Protein AF-A0A2A2FK41-F1 (afdb_monomer_lite)

InterPro domains:
  IPR014509 Inner membrane protein YjdF-like [PF09997] (70-176)

Radius of gyration: 19.97 Å; chains: 1; bounding box: 41×32×83 Å

Organism: NCBI:txid2032630

Structure (mmCIF, N/CA/C/O backbone):
data_AF-A0A2A2FK41-F1
#
_entry.id   AF-A0A2A2FK41-F1
#
loop_
_atom_site.group_PDB
_atom_site.id
_atom_site.type_symbol
_atom_site.label_atom_id
_atom_site.label_alt_id
_atom_site.label_comp_id
_atom_site.label_asym_id
_atom_site.label_entity_id
_atom_site.label_seq_id
_atom_site.pdbx_PDB_ins_code
_atom_site.Cartn_x
_atom_site.Cartn_y
_atom_site.Cartn_z
_atom_site.occupancy
_atom_site.B_iso_or_equiv
_atom_site.auth_seq_id
_atom_site.auth_comp_id
_atom_site.auth_asym_id
_atom_site.auth_atom_id
_atom_site.pdbx_PDB_model_num
ATOM 1 N N . MET A 1 1 ? 12.821 0.228 -38.308 1.00 37.94 1 MET A N 1
ATOM 2 C CA . MET A 1 1 ? 11.652 -0.396 -37.646 1.00 37.94 1 MET A CA 1
ATOM 3 C C . MET A 1 1 ? 11.905 -0.367 -36.155 1.00 37.94 1 MET A C 1
ATOM 5 O O . MET A 1 1 ? 12.898 -0.935 -35.725 1.00 37.94 1 MET A O 1
ATOM 9 N N . VAL A 1 2 ? 11.073 0.346 -35.396 1.00 42.69 2 VAL A N 1
ATOM 10 C CA . VAL A 1 2 ? 11.044 0.223 -33.931 1.00 42.69 2 VAL A CA 1
ATOM 11 C C . VAL A 1 2 ? 10.417 -1.147 -33.642 1.00 42.69 2 VAL A C 1
ATOM 13 O O . VAL A 1 2 ? 9.343 -1.406 -34.191 1.00 42.69 2 VAL A O 1
ATOM 16 N N . PRO A 1 3 ? 11.081 -2.056 -32.909 1.00 43.94 3 PRO A N 1
ATOM 17 C CA . PRO A 1 3 ? 10.483 -3.343 -32.569 1.00 43.94 3 PRO A CA 1
ATOM 18 C C . PRO A 1 3 ? 9.161 -3.111 -31.818 1.00 43.94 3 PRO A C 1
ATOM 20 O O . PRO A 1 3 ? 9.053 -2.124 -31.084 1.00 43.94 3 PRO A O 1
ATOM 23 N N . PRO A 1 4 ? 8.135 -3.958 -32.022 1.00 49.28 4 PRO A N 1
ATOM 24 C CA . PRO A 1 4 ? 6.874 -3.817 -31.303 1.00 49.28 4 PRO A CA 1
ATOM 25 C C . PRO A 1 4 ? 7.156 -3.814 -29.789 1.00 49.28 4 PRO A C 1
ATOM 27 O O . PRO A 1 4 ? 7.972 -4.615 -29.335 1.00 49.28 4 PRO A O 1
ATOM 30 N N . PRO A 1 5 ? 6.523 -2.931 -28.999 1.00 54.22 5 PRO A N 1
ATOM 31 C CA . PRO A 1 5 ? 6.933 -2.648 -27.619 1.00 54.22 5 PRO A CA 1
ATOM 32 C C . PRO A 1 5 ? 6.565 -3.750 -26.608 1.00 54.22 5 PRO A C 1
ATOM 34 O O . PRO A 1 5 ? 6.595 -3.519 -25.406 1.00 54.22 5 PRO A O 1
ATOM 37 N N . TYR A 1 6 ? 6.220 -4.948 -27.076 1.00 55.41 6 TYR A N 1
ATOM 38 C CA . TYR A 1 6 ? 5.747 -6.052 -26.251 1.00 55.41 6 TYR A CA 1
ATOM 39 C C . TYR A 1 6 ? 6.596 -7.275 -26.573 1.00 55.41 6 TYR A C 1
ATOM 41 O O . TYR A 1 6 ? 6.249 -8.089 -27.430 1.00 55.41 6 TYR A O 1
ATOM 49 N N . ASP A 1 7 ? 7.732 -7.406 -25.895 1.00 61.09 7 ASP A N 1
ATOM 50 C CA . ASP A 1 7 ? 8.291 -8.738 -25.739 1.00 61.09 7 ASP A CA 1
ATOM 51 C C . ASP A 1 7 ? 7.280 -9.542 -24.905 1.00 61.09 7 ASP A C 1
ATOM 53 O O . ASP A 1 7 ? 6.972 -9.211 -23.757 1.00 61.09 7 ASP A O 1
ATOM 57 N N . THR A 1 8 ? 6.702 -10.578 -25.512 1.00 63.91 8 THR A N 1
ATOM 58 C CA . THR A 1 8 ? 5.748 -11.495 -24.868 1.00 63.91 8 THR A CA 1
ATOM 59 C C . THR A 1 8 ? 6.296 -12.103 -23.577 1.00 63.91 8 THR A C 1
ATOM 61 O O . THR A 1 8 ? 5.523 -12.573 -22.746 1.00 63.91 8 THR A O 1
ATOM 64 N N . SER A 1 9 ? 7.616 -12.079 -23.383 1.00 71.00 9 SER A N 1
ATOM 65 C CA . SER A 1 9 ? 8.273 -12.622 -22.203 1.00 71.00 9 SER A CA 1
ATOM 66 C C . SER A 1 9 ? 7.903 -11.874 -20.904 1.00 71.00 9 SER A C 1
ATOM 68 O O . SER A 1 9 ? 7.692 -12.518 -19.873 1.00 71.00 9 SER A O 1
ATOM 70 N N . HIS A 1 10 ? 7.699 -10.550 -20.936 1.00 78.81 10 HIS A N 1
ATOM 71 C CA . HIS A 1 10 ? 7.295 -9.760 -19.755 1.00 78.81 10 HIS A CA 1
ATOM 72 C C . HIS A 1 10 ? 5.811 -9.886 -19.412 1.00 78.81 10 HIS A C 1
ATOM 74 O O . HIS A 1 10 ? 5.433 -9.675 -18.258 1.00 78.81 10 HIS A O 1
ATOM 80 N N . LEU A 1 11 ? 4.976 -10.299 -20.374 1.00 84.62 11 LEU A N 1
ATOM 81 C CA . LEU A 1 11 ? 3.547 -10.556 -20.151 1.00 84.62 11 LEU A CA 1
ATOM 82 C C . LEU A 1 11 ? 3.327 -11.565 -19.023 1.00 84.62 11 LEU A C 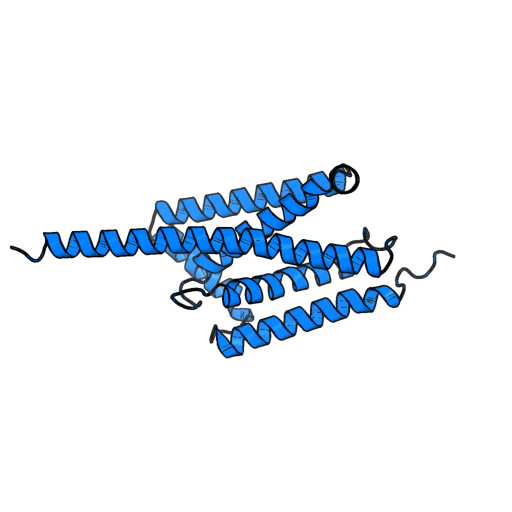1
ATOM 84 O O . LEU A 1 11 ? 2.355 -11.459 -18.280 1.00 84.62 11 LEU A O 1
ATOM 88 N N . HIS A 1 12 ? 4.243 -12.523 -18.864 1.00 86.00 12 HIS A N 1
ATOM 89 C CA . HIS A 1 12 ? 4.165 -13.508 -17.795 1.00 86.00 12 HIS A CA 1
ATOM 90 C C . HIS A 1 12 ? 4.188 -12.857 -16.408 1.00 86.00 12 HIS A C 1
ATOM 92 O O . HIS A 1 12 ? 3.390 -13.250 -15.564 1.00 86.00 12 HIS A O 1
ATOM 98 N N . VAL A 1 13 ? 5.035 -11.849 -16.172 1.00 87.12 13 VAL A N 1
ATOM 99 C CA . VAL A 1 13 ? 5.123 -11.174 -14.863 1.00 87.12 13 VAL A CA 1
ATOM 100 C C . VAL A 1 13 ? 3.826 -10.422 -14.564 1.00 87.12 13 VAL A C 1
ATOM 102 O O . VAL A 1 13 ? 3.226 -10.637 -13.509 1.00 87.12 13 VAL A O 1
ATOM 105 N N . GLY A 1 14 ? 3.332 -9.632 -15.523 1.00 88.44 14 GLY A N 1
ATOM 106 C CA . GLY A 1 14 ? 2.060 -8.916 -15.384 1.00 88.44 14 GLY A CA 1
ATOM 107 C C . GLY A 1 14 ? 0.867 -9.859 -15.177 1.00 88.44 14 GLY A C 1
ATOM 108 O O . GLY A 1 14 ? 0.035 -9.630 -14.297 1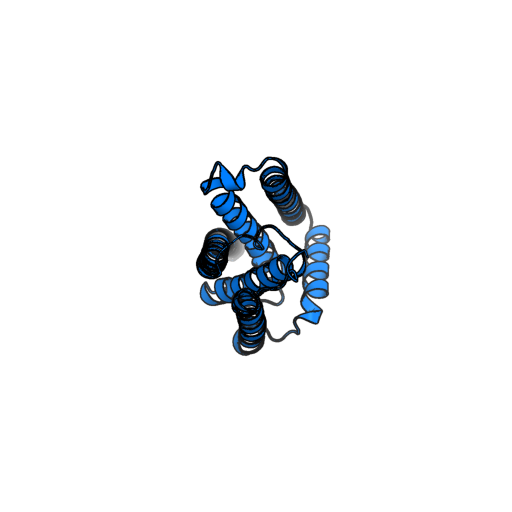.00 88.44 14 GLY A O 1
ATOM 109 N N . LEU A 1 15 ? 0.805 -10.968 -15.924 1.00 92.25 15 LEU A N 1
ATOM 110 C CA . LEU A 1 15 ? -0.245 -11.981 -15.781 1.00 92.25 15 LEU A CA 1
ATOM 111 C C . LEU A 1 15 ? -0.191 -12.671 -14.413 1.00 92.25 15 LEU A C 1
ATOM 113 O O . LEU A 1 15 ? -1.231 -12.845 -13.779 1.00 92.25 15 LEU A O 1
ATOM 117 N N . TRP A 1 16 ? 0.998 -13.041 -13.931 1.00 93.69 16 TRP A N 1
ATOM 118 C CA . TRP A 1 16 ? 1.154 -13.624 -12.597 1.00 93.69 16 TRP A CA 1
ATOM 119 C C . TRP A 1 16 ? 0.716 -12.652 -11.505 1.00 93.69 16 TRP A C 1
ATOM 121 O O . TRP A 1 16 ? -0.030 -13.055 -10.614 1.00 93.69 16 TRP A O 1
ATOM 131 N N . CYS A 1 17 ? 1.090 -11.374 -11.602 1.00 94.31 17 CYS A N 1
ATOM 132 C CA . CYS A 1 17 ? 0.639 -10.348 -10.662 1.00 94.31 17 CYS A CA 1
ATOM 133 C C . CYS A 1 17 ? -0.887 -10.218 -10.663 1.00 94.31 17 CYS A C 1
ATOM 135 O O . CYS A 1 17 ? -1.506 -10.228 -9.600 1.00 94.31 17 CYS A O 1
ATOM 137 N N . PHE A 1 18 ? -1.516 -10.206 -11.840 1.00 95.31 18 PHE A N 1
ATOM 138 C CA . PHE A 1 18 ? -2.974 -10.184 -11.951 1.00 95.31 18 PHE A CA 1
ATOM 139 C C . PHE A 1 18 ? -3.631 -11.403 -11.285 1.00 95.31 18 PHE A C 1
ATOM 141 O O . PHE A 1 18 ? -4.572 -11.258 -10.500 1.00 95.31 18 PHE A O 1
ATOM 148 N N . LEU A 1 19 ? -3.124 -12.611 -11.549 1.00 96.88 19 LEU A N 1
ATOM 149 C CA . LEU A 1 19 ? -3.644 -13.841 -10.945 1.00 96.88 19 LEU A CA 1
ATOM 150 C C . LEU A 1 19 ? -3.470 -13.847 -9.420 1.00 96.88 19 LEU A C 1
ATOM 152 O O . LEU A 1 19 ? -4.390 -14.247 -8.702 1.00 96.88 19 LEU A O 1
ATOM 156 N N . ILE A 1 20 ? -2.332 -13.362 -8.916 1.00 96.94 20 ILE A N 1
ATOM 157 C CA . ILE A 1 20 ? -2.075 -13.227 -7.477 1.00 96.94 20 ILE A CA 1
ATOM 158 C C . ILE A 1 20 ? -3.021 -12.199 -6.853 1.00 96.94 20 ILE A C 1
ATOM 160 O O . ILE A 1 20 ? -3.573 -12.468 -5.784 1.00 96.94 20 ILE A O 1
ATOM 164 N N . ALA A 1 21 ? -3.273 -11.065 -7.511 1.00 95.44 21 ALA A N 1
ATOM 165 C CA . ALA A 1 21 ? -4.213 -10.055 -7.033 1.00 95.44 21 ALA A CA 1
ATOM 166 C C . ALA A 1 21 ? -5.630 -10.638 -6.899 1.00 95.44 21 ALA A C 1
ATOM 168 O O . ALA A 1 21 ? -6.248 -10.553 -5.833 1.00 95.44 21 ALA A O 1
ATOM 169 N N . VAL A 1 22 ? -6.122 -11.313 -7.945 1.00 95.62 22 VAL A N 1
ATOM 170 C CA . VAL A 1 22 ? -7.443 -11.965 -7.952 1.00 95.62 22 VAL A CA 1
ATOM 171 C C . VAL A 1 22 ? -7.527 -13.067 -6.893 1.00 95.62 22 VAL A C 1
ATOM 173 O O . VAL A 1 22 ? -8.496 -13.117 -6.129 1.00 95.62 22 VAL A O 1
ATOM 176 N N . GLY A 1 23 ? -6.508 -13.924 -6.799 1.00 96.56 23 GLY A N 1
ATOM 177 C CA . GLY A 1 23 ? -6.432 -14.986 -5.795 1.00 96.56 23 GLY A CA 1
ATOM 178 C C . GLY A 1 23 ? -6.413 -14.440 -4.365 1.00 96.56 23 GLY A C 1
ATOM 179 O O . GLY A 1 23 ? -7.135 -14.933 -3.498 1.00 96.56 23 GLY A O 1
ATOM 180 N N . SER A 1 24 ? -5.665 -13.364 -4.125 1.00 95.50 24 SER A N 1
ATOM 181 C CA . SER A 1 24 ? -5.596 -12.697 -2.820 1.00 95.50 24 SER A CA 1
ATOM 182 C C . SER A 1 24 ? -6.941 -12.081 -2.439 1.00 95.50 24 SER A C 1
ATOM 184 O O . SER A 1 24 ? -7.410 -12.276 -1.318 1.00 95.50 24 SER A O 1
ATOM 186 N N . ILE A 1 25 ? -7.627 -11.419 -3.379 1.00 93.56 25 ILE A N 1
ATOM 187 C CA . ILE A 1 25 ? -8.993 -10.907 -3.178 1.00 93.56 25 ILE A CA 1
ATOM 188 C C . ILE A 1 25 ? -9.961 -12.044 -2.833 1.00 93.56 25 ILE A C 1
ATOM 190 O O . ILE A 1 25 ? -10.778 -11.906 -1.917 1.00 93.56 25 ILE A O 1
ATOM 194 N N . PHE A 1 26 ? -9.869 -13.177 -3.532 1.00 94.00 26 PHE A N 1
ATOM 195 C CA . PHE A 1 26 ? -10.683 -14.353 -3.237 1.00 94.00 26 PHE A CA 1
ATOM 196 C C . PHE A 1 26 ? -10.437 -14.868 -1.811 1.00 94.00 26 PHE A C 1
ATOM 198 O O . PHE A 1 26 ? -11.396 -15.072 -1.065 1.00 94.00 26 PHE A O 1
ATOM 205 N N . ILE A 1 27 ? -9.174 -15.000 -1.393 1.00 93.88 27 ILE A N 1
ATOM 206 C CA . ILE A 1 27 ? -8.795 -15.412 -0.031 1.00 93.88 27 ILE A CA 1
ATOM 207 C C . ILE A 1 27 ? -9.336 -14.421 1.010 1.00 93.88 27 ILE A C 1
ATOM 209 O O . ILE A 1 27 ? -9.953 -14.836 1.994 1.00 93.88 27 ILE A O 1
ATOM 213 N N . ILE A 1 28 ? -9.176 -13.113 0.782 1.00 91.88 28 ILE A N 1
ATOM 214 C CA . ILE A 1 28 ? -9.690 -12.052 1.664 1.00 91.88 28 ILE A CA 1
ATOM 215 C C . ILE A 1 28 ? -11.195 -12.218 1.885 1.00 91.88 28 ILE A C 1
ATOM 217 O O . ILE A 1 28 ? -11.652 -12.277 3.029 1.00 91.88 28 ILE A O 1
ATOM 221 N N . ARG A 1 29 ? -11.962 -12.373 0.802 1.00 90.94 29 ARG A N 1
ATOM 222 C CA . ARG A 1 29 ? -13.421 -12.556 0.864 1.00 90.94 29 ARG A CA 1
ATOM 223 C C . ARG A 1 29 ? -13.838 -13.890 1.479 1.00 90.94 29 ARG A C 1
ATOM 225 O O . ARG A 1 29 ? -14.885 -13.978 2.111 1.00 90.94 29 ARG A O 1
ATOM 232 N N . ARG A 1 30 ? -13.060 -14.952 1.272 1.00 90.56 30 ARG A N 1
ATOM 233 C CA . ARG A 1 30 ? -13.414 -16.293 1.751 1.00 90.56 30 ARG A CA 1
ATOM 234 C C . ARG A 1 30 ? -13.185 -16.462 3.250 1.00 90.56 30 ARG A C 1
ATOM 236 O O . ARG A 1 30 ? -13.952 -17.193 3.885 1.00 90.56 30 ARG A O 1
ATOM 243 N N . TYR A 1 31 ? -12.136 -15.835 3.781 1.00 88.31 31 TYR A N 1
ATOM 244 C CA . TYR A 1 31 ? -11.625 -16.124 5.123 1.00 88.31 31 TYR A CA 1
ATOM 245 C C . TYR A 1 31 ? -11.660 -14.942 6.090 1.00 88.31 31 TYR A C 1
ATOM 247 O O . TYR A 1 31 ? -11.685 -15.173 7.296 1.00 88.31 31 TYR A O 1
ATOM 255 N N . PHE A 1 32 ? -11.671 -13.697 5.607 1.00 85.31 32 PHE A N 1
ATOM 256 C CA . PHE A 1 32 ? -11.432 -12.541 6.476 1.00 85.31 32 PHE A CA 1
ATOM 257 C C . PHE A 1 32 ? -12.560 -11.518 6.499 1.00 85.31 32 PHE A C 1
ATOM 259 O O . PHE A 1 32 ? -12.856 -10.977 7.562 1.00 85.31 32 PHE A O 1
ATOM 266 N N . VAL A 1 33 ? -13.195 -11.244 5.360 1.00 84.25 33 VAL A N 1
ATOM 267 C CA . VAL A 1 33 ? -14.241 -10.218 5.263 1.00 84.25 33 VAL A CA 1
ATOM 268 C C . VAL A 1 33 ? -15.454 -10.733 4.505 1.00 84.25 33 VAL A C 1
ATOM 270 O O . VAL A 1 33 ? -15.327 -11.497 3.557 1.00 84.25 33 VAL A O 1
ATOM 273 N N . ARG A 1 34 ? -16.649 -10.289 4.906 1.00 81.38 34 ARG A N 1
ATOM 274 C CA . ARG A 1 34 ? -17.917 -10.688 4.264 1.00 81.38 34 ARG A CA 1
ATOM 275 C C . ARG A 1 34 ? -18.443 -9.678 3.245 1.00 81.38 34 ARG A C 1
ATOM 277 O O . ARG A 1 34 ? -19.446 -9.943 2.591 1.00 81.38 34 ARG A O 1
ATOM 284 N N . PHE A 1 35 ? -17.791 -8.526 3.113 1.00 81.00 35 PHE A N 1
ATOM 285 C CA . PHE A 1 35 ? -18.218 -7.464 2.209 1.00 81.00 35 PHE A CA 1
ATOM 286 C C . PHE A 1 35 ? -17.524 -7.572 0.841 1.00 81.00 35 PHE A C 1
ATOM 288 O O . PHE A 1 35 ? -16.489 -8.225 0.685 1.00 81.00 35 PHE A O 1
ATOM 295 N N . SER A 1 36 ? -18.133 -6.974 -0.182 1.00 86.19 36 SER A N 1
ATOM 296 C CA . SER A 1 36 ? -17.578 -6.952 -1.540 1.00 86.19 36 SER A CA 1
ATOM 297 C C . SER A 1 36 ? -16.436 -5.943 -1.645 1.00 86.19 36 SER A C 1
ATOM 299 O O . SER A 1 36 ? -16.519 -4.862 -1.069 1.00 86.19 36 SER A O 1
ATOM 301 N N . VAL A 1 37 ? -15.414 -6.226 -2.457 1.00 84.75 37 VAL A N 1
ATOM 302 C CA . VAL A 1 37 ? -14.335 -5.258 -2.744 1.00 84.75 37 VAL A CA 1
ATOM 303 C C . VAL A 1 37 ? -14.864 -3.937 -3.311 1.00 84.75 37 VAL A C 1
ATOM 305 O O . VAL A 1 37 ? -14.325 -2.879 -3.012 1.00 84.75 37 VAL A O 1
ATOM 308 N N . LEU A 1 38 ? -15.991 -3.971 -4.029 1.00 88.62 38 LEU A N 1
ATOM 309 C CA . LEU A 1 38 ? -16.662 -2.771 -4.545 1.00 88.62 38 LEU A CA 1
ATOM 310 C C . LEU A 1 38 ? -17.212 -1.865 -3.434 1.00 88.62 38 LEU A C 1
ATOM 312 O O . LEU A 1 38 ? -17.495 -0.694 -3.665 1.00 88.62 38 LEU A O 1
ATOM 316 N N . GLN A 1 39 ? -17.374 -2.396 -2.223 1.00 90.88 39 GLN A N 1
ATOM 317 C CA . GLN A 1 39 ? -17.825 -1.635 -1.063 1.00 90.88 39 GLN A CA 1
ATOM 318 C C . GLN A 1 39 ? -16.657 -0.993 -0.302 1.00 90.88 39 GLN A C 1
ATOM 320 O O . GLN A 1 39 ? -16.922 -0.152 0.551 1.00 90.88 39 GLN A O 1
ATOM 325 N N . VAL A 1 40 ? -15.391 -1.323 -0.612 1.00 91.44 40 VAL A N 1
ATOM 326 C CA . VAL A 1 40 ? -14.205 -0.743 0.053 1.00 91.44 40 VAL A CA 1
ATOM 327 C C . VAL A 1 40 ? -14.236 0.791 0.052 1.00 91.44 40 VAL A C 1
ATOM 329 O O . VAL A 1 40 ? -14.111 1.354 1.138 1.00 91.44 40 VAL A O 1
ATOM 332 N N . PRO A 1 41 ? -14.482 1.496 -1.076 1.00 93.69 41 PRO A N 1
ATOM 333 C CA . PRO A 1 41 ? -14.501 2.961 -1.071 1.00 93.69 41 PRO A CA 1
ATOM 334 C C . PRO A 1 41 ? -15.584 3.533 -0.153 1.00 93.69 41 PRO A C 1
ATOM 336 O O . PRO A 1 41 ? -15.345 4.499 0.566 1.00 93.69 41 PRO A O 1
ATOM 339 N N . ARG A 1 42 ? -16.765 2.899 -0.128 1.00 94.31 42 ARG A N 1
ATOM 340 C CA . ARG A 1 42 ? -17.864 3.301 0.755 1.00 94.31 42 ARG A CA 1
ATOM 341 C C . ARG A 1 42 ? -17.504 3.091 2.223 1.00 94.31 42 ARG A C 1
ATOM 343 O O . ARG A 1 42 ? -17.757 3.988 3.014 1.00 94.31 42 ARG A O 1
ATOM 350 N N . GLN A 1 43 ? -16.924 1.940 2.571 1.00 93.62 43 GLN A N 1
ATOM 351 C CA . GLN A 1 43 ? -16.516 1.620 3.945 1.00 93.62 43 GLN A CA 1
ATOM 352 C C . GLN A 1 43 ? -15.440 2.591 4.444 1.00 93.62 43 GLN A C 1
ATOM 354 O O . GLN A 1 43 ? -15.601 3.185 5.509 1.00 93.62 43 GLN A O 1
ATOM 359 N N . LEU A 1 44 ? -14.400 2.825 3.633 1.00 94.19 44 LEU A N 1
ATOM 360 C CA . LEU A 1 44 ? -13.357 3.810 3.924 1.00 94.19 44 LEU A CA 1
ATOM 361 C C . LEU A 1 44 ? -13.953 5.209 4.104 1.00 94.19 44 LEU A C 1
ATOM 363 O O . LEU A 1 44 ? -13.696 5.855 5.114 1.00 94.19 44 LEU A O 1
ATOM 367 N N . GLY A 1 45 ? -14.793 5.655 3.166 1.00 94.62 45 GLY A N 1
ATOM 368 C CA . GLY A 1 45 ? -15.428 6.971 3.230 1.00 94.62 45 GLY A CA 1
ATOM 369 C C . GLY A 1 45 ? -16.304 7.144 4.470 1.00 94.62 45 GLY A C 1
ATOM 370 O O . GLY A 1 45 ? -16.207 8.164 5.148 1.00 94.62 45 GLY A O 1
ATOM 371 N N . SER A 1 46 ? -17.110 6.134 4.817 1.00 94.44 46 SER A N 1
ATOM 372 C CA . SER A 1 46 ? -17.920 6.172 6.038 1.00 94.44 46 SER A CA 1
ATOM 373 C C . SER A 1 46 ? -17.071 6.201 7.303 1.00 94.44 46 SER A C 1
ATOM 375 O O . SER A 1 46 ? -17.415 6.918 8.236 1.00 94.44 46 SER A O 1
ATOM 377 N N . GLN A 1 47 ? -15.953 5.468 7.328 1.00 94.62 47 GLN A N 1
ATOM 378 C CA . GLN A 1 47 ? -15.068 5.444 8.486 1.00 94.62 47 GLN A CA 1
ATOM 379 C C . GLN A 1 47 ? -14.348 6.780 8.665 1.00 94.62 47 GLN A C 1
ATOM 381 O O . GLN A 1 47 ? -14.334 7.309 9.768 1.00 94.62 47 GLN A O 1
ATOM 386 N N . VAL A 1 48 ? -13.799 7.350 7.589 1.00 94.56 48 VAL A N 1
ATOM 387 C CA . VAL A 1 48 ? -13.164 8.678 7.615 1.00 94.56 48 VAL A CA 1
ATOM 388 C C . VAL A 1 48 ? -14.163 9.738 8.073 1.00 94.56 48 VAL A C 1
ATOM 390 O O . VAL A 1 48 ? -13.836 10.559 8.924 1.00 94.56 48 VAL A O 1
ATOM 393 N N . LEU A 1 49 ? -15.390 9.713 7.545 1.00 94.44 49 LEU A N 1
ATOM 394 C CA . LEU A 1 49 ? -16.419 10.679 7.926 1.00 94.44 49 LEU A CA 1
ATOM 395 C C . LEU A 1 49 ? -16.788 10.559 9.409 1.00 94.44 49 LEU A C 1
ATOM 397 O O . LEU A 1 49 ? -16.827 11.576 10.098 1.00 94.44 49 LEU A O 1
ATOM 401 N N . ALA A 1 50 ? -17.013 9.338 9.899 1.00 92.94 50 ALA A N 1
ATOM 402 C CA . ALA A 1 50 ? -17.297 9.089 11.310 1.00 92.94 50 ALA A CA 1
ATOM 403 C C . ALA A 1 50 ? -16.147 9.575 12.207 1.00 92.94 50 ALA A C 1
ATOM 405 O O . ALA A 1 50 ? -16.379 10.264 13.191 1.00 92.94 50 ALA A O 1
ATOM 406 N N . ASP A 1 51 ? -14.902 9.304 11.818 1.00 93.88 51 ASP A N 1
ATOM 407 C CA . ASP A 1 51 ? -13.696 9.694 12.556 1.00 93.88 51 ASP A CA 1
ATOM 408 C C . ASP A 1 51 ? -13.506 11.205 12.647 1.00 93.88 51 ASP A C 1
ATOM 410 O O . ASP A 1 51 ? -13.032 11.724 13.659 1.00 93.88 51 ASP A O 1
ATOM 414 N N . VAL A 1 52 ? -13.859 11.911 11.575 1.00 90.94 52 VAL A N 1
ATOM 415 C CA . VAL A 1 52 ? -13.818 13.372 11.535 1.00 90.94 52 VAL A CA 1
ATOM 416 C C . VAL A 1 52 ? -14.932 13.970 12.397 1.00 90.94 52 VAL A C 1
ATOM 418 O O . VAL A 1 52 ? -14.705 14.971 13.075 1.00 90.94 52 VAL A O 1
ATOM 421 N N . GLN A 1 53 ? -16.112 13.344 12.417 1.00 92.69 53 GLN A N 1
ATOM 422 C CA . GLN A 1 53 ? -17.254 13.775 13.230 1.00 92.69 53 GLN A CA 1
ATOM 423 C C . GLN A 1 53 ? -17.064 13.496 14.732 1.00 92.69 53 GLN A C 1
ATOM 425 O O . GLN A 1 53 ? -17.412 14.352 15.542 1.00 92.69 53 GLN A O 1
ATOM 430 N N . ASP A 1 54 ? -16.460 12.361 15.102 1.00 86.81 54 ASP A N 1
ATOM 431 C CA . ASP A 1 54 ? -16.155 11.974 16.494 1.00 86.81 54 ASP A CA 1
ATOM 432 C C . ASP A 1 54 ? -15.099 12.883 17.155 1.00 86.81 54 ASP A C 1
ATOM 434 O O . ASP A 1 54 ? -14.981 12.934 18.382 1.00 86.81 54 ASP A O 1
ATOM 438 N N . GLY A 1 55 ? -14.324 13.628 16.358 1.00 80.44 55 GLY A N 1
ATOM 439 C CA . GLY A 1 55 ? -13.494 14.733 16.828 1.00 80.44 55 GLY A CA 1
ATOM 440 C C . GLY A 1 55 ? -11.987 14.583 16.592 1.00 80.44 55 GLY A C 1
ATOM 441 O O . GLY A 1 55 ? -11.498 13.960 15.646 1.00 80.44 55 GLY A O 1
ATOM 442 N N . ARG A 1 56 ? -11.210 15.271 17.439 1.00 76.50 56 ARG A N 1
ATOM 443 C CA . ARG A 1 56 ? -9.825 15.681 17.136 1.00 76.50 56 ARG A CA 1
ATOM 444 C C . ARG A 1 56 ? -8.793 14.548 16.947 1.00 76.50 56 ARG A C 1
ATOM 446 O O . ARG A 1 56 ? -7.989 14.688 16.027 1.00 76.50 56 ARG A O 1
ATOM 453 N N . PRO A 1 57 ? -8.737 13.456 17.740 1.00 85.38 57 PRO A N 1
ATOM 454 C CA . PRO A 1 57 ? -7.616 12.513 17.646 1.00 85.38 57 PRO A CA 1
ATOM 455 C C . PRO A 1 57 ? -7.605 11.698 16.344 1.00 85.38 57 PRO A C 1
ATOM 457 O O . PRO A 1 57 ? -6.542 11.532 15.745 1.00 85.38 57 PRO A O 1
ATOM 460 N N . TRP A 1 58 ? -8.762 11.241 15.857 1.00 90.75 58 TRP A N 1
ATOM 461 C CA . TRP A 1 58 ? -8.832 10.499 14.593 1.00 90.75 58 TRP A CA 1
ATOM 462 C C . TRP A 1 58 ? -8.712 11.408 13.371 1.00 90.75 58 TRP A C 1
ATOM 464 O O . TRP A 1 58 ? -8.064 11.039 12.395 1.00 90.75 58 TRP A O 1
ATOM 474 N N . SER A 1 59 ? -9.229 12.635 13.455 1.00 91.06 59 SER A N 1
ATOM 475 C CA . SER A 1 59 ? -8.988 13.658 12.433 1.00 91.06 59 SER A CA 1
ATOM 476 C C . SER A 1 59 ? -7.488 13.890 12.205 1.00 91.06 59 SER A C 1
ATOM 478 O O . SER A 1 59 ? -7.028 13.910 11.065 1.00 91.06 59 SER A O 1
ATOM 480 N N . LEU A 1 60 ? -6.699 14.017 13.281 1.00 92.38 60 LEU A N 1
ATOM 481 C CA . LEU A 1 60 ? -5.241 14.175 13.190 1.00 92.38 60 LEU A CA 1
ATOM 482 C C . LEU A 1 60 ? -4.555 12.953 12.570 1.00 92.38 60 LEU A C 1
ATOM 484 O O . LEU A 1 60 ? -3.608 13.116 11.805 1.00 92.38 60 LEU A O 1
ATOM 488 N N . TYR A 1 61 ? -5.038 11.743 12.863 1.00 94.06 61 TYR A N 1
ATOM 489 C CA . TYR A 1 61 ? -4.533 10.522 12.235 1.00 94.06 61 TYR A CA 1
ATOM 490 C C . TYR A 1 61 ? -4.726 10.545 10.712 1.00 94.06 61 TYR A C 1
ATOM 492 O O . TYR A 1 61 ? -3.778 10.283 9.971 1.00 94.06 61 TYR A O 1
ATOM 500 N N . TRP A 1 62 ? -5.918 10.920 10.236 1.00 95.56 62 TRP A N 1
ATOM 501 C CA . TRP A 1 62 ? -6.202 11.024 8.801 1.00 95.56 62 TRP A CA 1
ATOM 502 C C . TRP A 1 62 ? -5.380 12.112 8.113 1.00 95.56 62 TR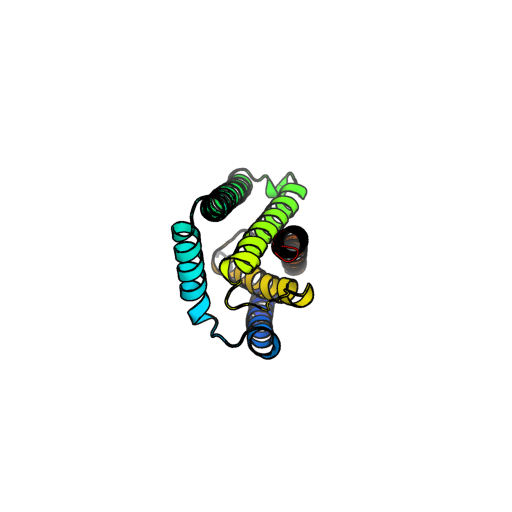P A C 1
ATOM 504 O O . TRP A 1 62 ? -4.845 11.869 7.033 1.00 95.56 62 TRP A O 1
ATOM 514 N N . TRP A 1 63 ? -5.197 13.271 8.751 1.00 95.19 63 TRP A N 1
ATOM 515 C CA . TRP A 1 63 ? -4.281 14.304 8.253 1.00 95.19 63 TRP A CA 1
ATOM 516 C C . TRP A 1 63 ? -2.833 13.817 8.190 1.00 95.19 63 TRP A C 1
ATOM 518 O O . TRP A 1 63 ? -2.133 14.088 7.213 1.00 95.19 63 TRP A O 1
ATOM 528 N N . GLY A 1 64 ? -2.392 13.062 9.196 1.00 96.00 64 GLY A N 1
ATOM 529 C CA . GLY A 1 64 ? -1.089 12.405 9.198 1.00 96.00 64 GLY A CA 1
ATOM 530 C C . GLY A 1 64 ? -0.930 11.433 8.029 1.00 96.00 64 GLY A C 1
ATOM 531 O O . GLY A 1 64 ? 0.057 11.522 7.305 1.00 96.00 64 GLY A O 1
ATOM 532 N N . LEU A 1 65 ? -1.917 10.562 7.785 1.00 96.06 65 LEU A N 1
ATOM 533 C CA . LEU A 1 65 ? -1.910 9.637 6.644 1.00 96.06 65 LEU A CA 1
ATOM 534 C C . LEU A 1 65 ? -1.936 10.357 5.295 1.00 96.06 65 LEU A C 1
ATOM 536 O O . LEU A 1 65 ? -1.218 9.951 4.385 1.00 96.06 65 LEU A O 1
ATOM 540 N N . LEU A 1 66 ? -2.729 11.422 5.157 1.00 96.50 66 LEU A N 1
ATOM 541 C CA . LEU A 1 66 ? -2.769 12.223 3.933 1.00 96.50 66 LEU A CA 1
ATOM 542 C C . LEU A 1 66 ? -1.404 12.864 3.657 1.00 96.50 66 LEU A C 1
ATOM 544 O O . LEU A 1 66 ? -0.902 12.803 2.537 1.00 96.50 66 LEU A O 1
ATOM 548 N N . THR A 1 67 ? -0.785 13.431 4.693 1.00 98.06 67 THR A N 1
ATOM 549 C CA . THR A 1 67 ? 0.541 14.055 4.604 1.00 98.06 67 THR A CA 1
ATOM 550 C C . THR A 1 67 ? 1.611 13.017 4.273 1.00 98.06 67 THR A C 1
ATOM 552 O O . THR A 1 67 ? 2.446 13.249 3.404 1.00 98.06 67 THR A O 1
ATOM 555 N N . TRP A 1 68 ? 1.553 11.845 4.913 1.00 98.06 68 TRP A N 1
ATOM 556 C CA . TRP A 1 68 ? 2.432 10.712 4.631 1.00 98.06 68 TRP A CA 1
ATOM 557 C C . TRP A 1 68 ? 2.296 10.236 3.185 1.00 98.06 68 TRP A C 1
ATOM 559 O O . TRP A 1 68 ? 3.295 10.119 2.484 1.00 98.06 68 TRP A O 1
ATOM 569 N N . GLY A 1 69 ? 1.068 10.023 2.708 1.00 97.75 69 GLY A N 1
ATOM 570 C CA . GLY A 1 69 ? 0.804 9.632 1.324 1.00 97.75 69 GLY A CA 1
ATOM 571 C C . GLY A 1 69 ? 1.309 10.668 0.320 1.00 97.75 69 GLY A C 1
ATOM 572 O O . GLY A 1 69 ? 1.923 10.299 -0.681 1.00 97.75 69 GLY A O 1
ATOM 573 N N . GLY A 1 70 ? 1.126 11.960 0.611 1.00 98.25 70 GLY A N 1
ATOM 574 C CA . GLY A 1 70 ? 1.674 13.054 -0.193 1.00 98.25 70 GLY A CA 1
ATOM 575 C C . GLY A 1 70 ? 3.204 13.045 -0.240 1.00 98.25 70 GLY A C 1
ATOM 576 O O . GLY A 1 70 ? 3.779 13.124 -1.324 1.00 98.25 70 GLY A O 1
ATOM 577 N N . LEU A 1 71 ? 3.863 12.878 0.911 1.00 98.31 71 LEU A N 1
ATOM 578 C CA . LEU A 1 71 ? 5.321 12.767 1.008 1.00 98.31 71 LEU A CA 1
ATOM 579 C C . LEU A 1 71 ? 5.850 11.571 0.211 1.00 98.31 71 LEU A C 1
ATOM 581 O O . LEU A 1 71 ? 6.749 11.733 -0.606 1.00 98.31 71 LEU A O 1
ATOM 585 N N . VAL A 1 72 ? 5.286 10.381 0.420 1.00 97.88 72 VAL A N 1
ATOM 586 C CA . VAL A 1 72 ? 5.719 9.155 -0.266 1.00 97.88 72 VAL A CA 1
ATOM 587 C C . VAL A 1 72 ? 5.513 9.267 -1.774 1.00 97.88 72 VAL A C 1
ATOM 589 O O . VAL A 1 72 ? 6.406 8.920 -2.543 1.00 97.88 72 VAL A O 1
ATOM 592 N N . SER A 1 73 ? 4.390 9.844 -2.207 1.00 96.75 73 SER A N 1
ATOM 593 C CA . SER A 1 73 ? 4.150 10.131 -3.625 1.00 96.75 73 SER A CA 1
ATOM 594 C C . SER A 1 73 ? 5.213 11.076 -4.184 1.00 96.75 73 SER A C 1
ATOM 596 O O . SER A 1 73 ? 5.792 10.800 -5.232 1.00 96.75 73 SER A O 1
ATOM 598 N N . ALA A 1 74 ? 5.519 12.168 -3.476 1.00 97.62 74 ALA A N 1
ATOM 599 C CA . ALA A 1 74 ? 6.568 13.097 -3.882 1.00 97.62 74 ALA A CA 1
ATOM 600 C C . ALA A 1 74 ? 7.936 12.405 -3.975 1.00 97.62 74 ALA A C 1
ATOM 602 O O . ALA A 1 74 ? 8.649 12.627 -4.949 1.00 97.62 74 ALA A O 1
ATOM 603 N N . LEU A 1 75 ? 8.283 11.525 -3.030 1.00 97.38 75 LEU A N 1
ATOM 604 C CA . LEU A 1 75 ? 9.525 10.745 -3.070 1.00 97.38 75 LEU A CA 1
ATOM 605 C C . LEU A 1 75 ? 9.590 9.815 -4.291 1.00 97.38 75 LEU A C 1
ATOM 607 O O . LEU A 1 75 ? 10.636 9.758 -4.938 1.00 97.38 75 LEU A O 1
ATOM 611 N N . HIS A 1 76 ? 8.487 9.153 -4.659 1.00 95.31 76 HIS A N 1
ATOM 612 C CA . HIS A 1 76 ? 8.422 8.359 -5.891 1.00 95.31 76 HIS A CA 1
ATOM 613 C C . HIS A 1 76 ? 8.633 9.227 -7.140 1.00 95.31 76 HIS A C 1
ATOM 615 O O . HIS A 1 76 ? 9.465 8.910 -7.991 1.00 95.31 76 HIS A O 1
ATOM 621 N N . PHE A 1 77 ? 7.936 10.362 -7.248 1.00 94.00 77 PHE A N 1
ATOM 622 C CA . PHE A 1 77 ? 8.082 11.259 -8.400 1.00 94.00 77 PHE A CA 1
ATOM 623 C C . PHE A 1 77 ? 9.475 11.885 -8.494 1.00 94.00 77 PHE A C 1
ATOM 625 O O . PHE A 1 77 ? 10.034 11.954 -9.588 1.00 94.00 77 PHE A O 1
ATOM 632 N N . ILE A 1 78 ? 10.054 12.306 -7.367 1.00 94.81 78 ILE A N 1
ATOM 633 C CA . ILE A 1 78 ? 11.430 12.808 -7.307 1.00 94.81 78 ILE A CA 1
ATOM 634 C C . ILE A 1 78 ? 12.388 11.705 -7.742 1.00 94.81 78 ILE A C 1
ATOM 636 O O . ILE A 1 78 ? 13.232 11.948 -8.604 1.00 94.81 78 ILE A O 1
ATOM 640 N N . GLY A 1 79 ? 12.234 10.492 -7.206 1.00 93.69 79 GLY A N 1
ATOM 641 C CA . GLY A 1 79 ? 13.091 9.365 -7.550 1.00 93.69 79 GLY A CA 1
ATOM 642 C C . GLY A 1 79 ? 13.081 9.061 -9.046 1.00 93.69 79 GLY A C 1
ATOM 643 O O . GLY A 1 79 ? 14.148 8.910 -9.644 1.00 93.69 79 GLY A O 1
ATOM 644 N N . LEU A 1 80 ? 11.894 9.054 -9.663 1.00 88.81 80 LEU A N 1
ATOM 645 C CA . LEU A 1 80 ? 11.723 8.839 -11.102 1.00 88.81 80 LEU A CA 1
ATOM 646 C C . LEU A 1 80 ? 12.304 9.997 -11.924 1.00 88.81 80 LEU A C 1
ATOM 648 O O . LEU A 1 80 ? 13.036 9.765 -12.881 1.00 88.81 80 LEU A O 1
ATOM 652 N N . GLY A 1 81 ? 11.999 11.243 -11.552 1.00 90.06 81 GLY A N 1
ATOM 653 C CA . GLY A 1 81 ? 12.383 12.433 -12.318 1.00 90.06 81 GLY A CA 1
ATOM 654 C C . GLY A 1 81 ? 13.867 12.792 -12.235 1.00 90.06 81 GLY A C 1
ATOM 655 O O . GLY A 1 81 ? 14.386 13.434 -13.143 1.00 90.06 81 GLY A O 1
ATOM 656 N N . SER A 1 82 ? 14.556 12.381 -11.168 1.00 91.94 82 SER A N 1
ATOM 657 C CA . SER A 1 82 ? 15.981 12.679 -10.943 1.00 91.94 82 SER A CA 1
ATOM 658 C C . SER A 1 82 ? 16.905 11.462 -11.071 1.00 91.94 82 SER A C 1
ATOM 660 O O . SER A 1 82 ? 18.119 11.590 -10.923 1.00 91.94 82 SER A O 1
ATOM 662 N N . GLY A 1 83 ? 16.354 10.281 -11.371 1.00 88.25 83 GLY A N 1
ATOM 663 C CA . GLY A 1 83 ? 17.129 9.052 -11.550 1.00 88.25 83 GLY A CA 1
ATOM 664 C C . GLY A 1 83 ? 17.722 8.484 -10.256 1.00 88.25 83 GLY A C 1
ATOM 665 O O . GLY A 1 83 ? 18.672 7.704 -10.324 1.00 88.25 83 GLY A O 1
ATOM 666 N N . LEU A 1 84 ? 17.188 8.845 -9.080 1.00 90.94 84 LEU A N 1
ATOM 667 C CA . LEU A 1 84 ? 17.686 8.337 -7.791 1.00 90.94 84 LEU A CA 1
ATOM 668 C C . LEU A 1 84 ? 17.521 6.825 -7.666 1.00 90.94 84 LEU A C 1
ATOM 670 O O . LEU A 1 84 ? 18.376 6.194 -7.059 1.00 90.94 84 LEU A O 1
ATOM 674 N N . TYR A 1 85 ? 16.496 6.240 -8.292 1.00 89.94 85 TYR A N 1
ATOM 675 C CA . TYR A 1 85 ? 16.309 4.786 -8.335 1.00 89.94 85 TYR A CA 1
ATOM 676 C C . TYR A 1 85 ? 17.531 4.047 -8.900 1.00 89.94 85 TYR A C 1
ATOM 678 O O . TYR A 1 85 ? 17.898 2.986 -8.406 1.00 89.94 85 TYR A O 1
ATOM 686 N N . ALA A 1 86 ? 18.217 4.634 -9.886 1.00 86.00 86 ALA A N 1
ATOM 687 C CA . ALA A 1 86 ? 19.423 4.048 -10.466 1.00 86.00 86 ALA A CA 1
ATOM 688 C C . ALA A 1 86 ? 20.680 4.281 -9.608 1.00 86.00 86 ALA A C 1
ATOM 690 O O . ALA A 1 86 ? 21.635 3.512 -9.686 1.00 86.00 86 ALA A O 1
ATOM 691 N N . GLN A 1 87 ? 20.700 5.352 -8.810 1.00 92.25 87 GLN A N 1
ATOM 692 C CA . GLN A 1 87 ? 21.876 5.772 -8.039 1.00 92.25 87 GLN A CA 1
ATOM 693 C C . GLN A 1 87 ? 21.887 5.201 -6.618 1.00 92.25 87 GLN A C 1
ATOM 695 O O . GLN A 1 87 ? 22.945 4.879 -6.079 1.00 92.25 87 GLN A O 1
ATOM 700 N N . PHE A 1 88 ? 20.714 5.073 -6.004 1.00 95.56 88 PHE A N 1
ATOM 701 C CA . PHE A 1 88 ? 20.546 4.738 -4.599 1.00 95.56 88 PHE A CA 1
ATOM 702 C C . PHE A 1 88 ? 19.511 3.620 -4.453 1.00 95.56 88 PHE A C 1
ATOM 704 O O . PHE A 1 88 ? 18.334 3.904 -4.244 1.00 95.56 88 PHE A O 1
ATOM 711 N N . PRO A 1 89 ? 19.928 2.341 -4.488 1.00 89.75 89 PRO A N 1
ATOM 712 C CA . PRO A 1 89 ? 19.001 1.211 -4.391 1.00 89.75 89 PRO A CA 1
ATOM 713 C C . PRO A 1 89 ? 18.145 1.217 -3.118 1.00 89.75 89 PRO A C 1
ATOM 715 O O . PRO A 1 89 ? 17.036 0.706 -3.110 1.00 89.75 89 PRO A O 1
ATOM 718 N N . TRP A 1 90 ? 18.633 1.817 -2.027 1.00 95.88 90 TRP A N 1
ATOM 719 C CA . TRP A 1 90 ? 17.862 1.945 -0.789 1.00 95.88 90 TRP A CA 1
ATOM 720 C C . TRP A 1 90 ? 16.682 2.918 -0.908 1.00 95.88 90 TRP A C 1
ATOM 722 O O . TRP A 1 90 ? 15.755 2.816 -0.107 1.00 95.88 90 TRP A O 1
ATOM 732 N N . TRP A 1 91 ? 16.707 3.851 -1.869 1.00 97.00 91 TRP A N 1
ATOM 733 C CA . TRP A 1 91 ? 15.615 4.799 -2.102 1.00 97.00 91 TRP A CA 1
ATOM 734 C C . TRP A 1 91 ? 14.335 4.050 -2.436 1.00 97.00 91 TRP A C 1
ATOM 736 O O . TRP A 1 91 ? 13.290 4.300 -1.842 1.00 97.00 91 TRP A O 1
ATOM 746 N N . ASP A 1 92 ? 14.466 3.078 -3.330 1.00 94.56 92 ASP A N 1
ATOM 747 C CA . ASP A 1 92 ? 13.394 2.204 -3.757 1.00 94.56 92 ASP A CA 1
ATOM 748 C C . ASP A 1 92 ? 12.789 1.432 -2.588 1.00 94.56 92 ASP A C 1
ATOM 750 O O . ASP A 1 92 ? 11.635 1.657 -2.208 1.00 94.56 92 ASP A O 1
ATOM 754 N N . LEU A 1 93 ? 13.641 0.680 -1.887 1.00 97.56 93 LEU A N 1
ATOM 755 C CA . LEU A 1 93 ? 13.263 -0.088 -0.704 1.00 97.56 93 LEU A CA 1
ATOM 756 C C . LEU A 1 93 ? 12.547 0.778 0.340 1.00 97.56 93 LEU A C 1
ATOM 758 O O . LEU A 1 93 ? 11.531 0.375 0.911 1.00 97.56 93 LEU A O 1
ATOM 762 N N . MET A 1 94 ? 13.072 1.978 0.592 1.00 97.88 94 MET A N 1
ATOM 763 C CA . MET A 1 94 ? 12.486 2.935 1.522 1.00 97.88 94 MET A CA 1
ATOM 764 C C . MET A 1 94 ? 11.101 3.378 1.047 1.00 97.88 94 MET A C 1
ATOM 766 O O . MET A 1 94 ? 10.156 3.309 1.831 1.00 97.88 94 MET A O 1
ATOM 770 N N . THR A 1 95 ? 10.956 3.805 -0.210 1.00 97.44 95 THR A N 1
ATOM 771 C CA . THR A 1 95 ? 9.667 4.277 -0.739 1.00 97.44 95 THR A CA 1
ATOM 772 C C . THR A 1 95 ? 8.598 3.187 -0.718 1.00 97.44 95 THR A C 1
ATOM 774 O O . THR A 1 95 ? 7.493 3.448 -0.243 1.00 97.44 95 THR A O 1
ATOM 777 N N . HIS A 1 96 ? 8.937 1.943 -1.069 1.00 97.88 96 HIS A N 1
ATOM 778 C CA . HIS A 1 96 ? 8.010 0.809 -0.991 1.00 97.88 96 HIS A CA 1
ATOM 779 C C . HIS A 1 96 ? 7.677 0.428 0.459 1.00 97.88 96 HIS A C 1
ATOM 781 O O . HIS A 1 96 ? 6.518 0.188 0.798 1.00 97.88 96 HIS A O 1
ATOM 787 N N . SER A 1 97 ? 8.648 0.468 1.376 1.00 98.50 97 SER A N 1
ATOM 788 C CA . SER A 1 97 ? 8.364 0.275 2.805 1.00 98.50 97 SER A CA 1
ATOM 789 C C . SER A 1 97 ? 7.430 1.357 3.358 1.00 98.50 97 SER A C 1
ATOM 791 O O . SER A 1 97 ? 6.447 1.057 4.039 1.00 98.50 97 SER A O 1
ATOM 793 N N . MET A 1 98 ? 7.663 2.625 3.017 1.00 98.56 98 MET A N 1
ATOM 794 C CA . MET A 1 98 ? 6.809 3.733 3.447 1.00 98.56 98 MET A CA 1
ATOM 795 C C . MET A 1 98 ? 5.402 3.656 2.836 1.00 98.56 98 MET A C 1
ATOM 797 O O . MET A 1 98 ? 4.418 3.902 3.545 1.00 98.56 98 MET A O 1
ATOM 801 N N . SER A 1 99 ? 5.289 3.275 1.561 1.00 98.00 99 SER A N 1
ATOM 802 C CA . SER A 1 99 ? 4.018 2.994 0.881 1.00 98.00 99 SER A CA 1
ATOM 803 C C . SER A 1 99 ? 3.244 1.896 1.606 1.00 98.00 99 SER A C 1
ATOM 805 O O . SER A 1 99 ? 2.099 2.109 2.015 1.00 98.00 99 SER A O 1
ATOM 807 N N . GLY A 1 100 ? 3.894 0.762 1.878 1.00 98.19 100 GLY A N 1
ATOM 808 C CA . GLY A 1 100 ? 3.325 -0.345 2.642 1.00 98.19 100 GLY A CA 1
ATOM 809 C C . GLY A 1 100 ? 2.837 0.059 4.033 1.00 98.19 100 GLY A C 1
ATOM 810 O O . GLY A 1 100 ? 1.750 -0.348 4.452 1.00 98.19 100 GLY A O 1
ATOM 811 N N . ALA A 1 101 ? 3.586 0.912 4.738 1.00 98.44 101 ALA A N 1
ATOM 812 C CA . ALA A 1 101 ? 3.175 1.441 6.037 1.00 98.44 101 ALA A CA 1
ATOM 813 C C . ALA A 1 101 ? 1.909 2.307 5.931 1.00 98.44 101 ALA A C 1
ATOM 815 O O . ALA A 1 101 ? 0.952 2.098 6.686 1.00 98.44 101 ALA A O 1
ATOM 816 N N . GLY A 1 102 ? 1.861 3.227 4.965 1.00 98.00 102 GLY A N 1
ATOM 817 C CA . GLY A 1 102 ? 0.698 4.085 4.724 1.00 98.00 102 GLY A CA 1
ATOM 818 C C . GLY A 1 102 ? -0.551 3.283 4.354 1.00 98.00 102 GLY A C 1
ATOM 819 O O . GLY A 1 102 ? -1.595 3.426 4.994 1.00 98.00 102 GLY A O 1
ATOM 820 N N . VAL A 1 103 ? -0.431 2.374 3.381 1.00 97.62 103 VAL A N 1
ATOM 821 C CA . VAL A 1 103 ? -1.523 1.483 2.954 1.00 97.62 103 VAL A CA 1
ATOM 822 C C . VAL A 1 103 ? -1.974 0.583 4.102 1.00 97.62 103 VAL A C 1
ATOM 824 O O . VAL A 1 103 ? -3.173 0.447 4.340 1.00 97.62 103 VAL A O 1
ATOM 827 N N . GLY A 1 104 ? -1.035 0.018 4.866 1.00 97.56 104 GLY A N 1
ATOM 828 C CA . GLY A 1 104 ? -1.336 -0.761 6.064 1.00 97.56 104 GLY A CA 1
ATOM 829 C C . GLY A 1 104 ? -2.138 0.043 7.088 1.00 97.56 104 GLY A C 1
ATOM 830 O O . GLY A 1 104 ? -3.115 -0.468 7.631 1.00 97.56 104 GLY A O 1
ATOM 831 N N . GLY A 1 105 ? -1.788 1.314 7.305 1.00 96.50 105 GLY A N 1
ATOM 832 C CA . GLY A 1 105 ? -2.541 2.233 8.161 1.00 96.50 105 GLY A CA 1
ATOM 833 C C . GLY A 1 105 ? -3.972 2.466 7.668 1.00 96.50 105 GLY A C 1
ATOM 834 O O . GLY A 1 105 ? -4.921 2.289 8.433 1.00 96.50 105 GLY A O 1
ATOM 835 N N . ILE A 1 106 ? -4.140 2.766 6.375 1.00 96.44 106 ILE A N 1
ATOM 836 C CA . ILE A 1 106 ? -5.459 2.942 5.742 1.00 96.44 106 ILE A CA 1
ATOM 837 C C . ILE A 1 106 ? -6.312 1.682 5.904 1.00 96.44 106 ILE A C 1
ATOM 839 O O . ILE A 1 106 ? -7.476 1.767 6.284 1.00 96.44 106 ILE A O 1
ATOM 843 N N . VAL A 1 107 ? -5.746 0.505 5.646 1.00 95.19 107 VAL A N 1
ATOM 844 C CA . VAL A 1 107 ? -6.459 -0.773 5.749 1.00 95.19 107 VAL A CA 1
ATOM 845 C C . VAL A 1 107 ? -6.841 -1.078 7.199 1.00 95.19 107 VAL A C 1
ATOM 847 O O . VAL A 1 107 ? -7.986 -1.435 7.468 1.00 95.19 107 VAL A O 1
ATOM 850 N N . LEU A 1 108 ? -5.915 -0.924 8.147 1.00 95.31 108 LEU A N 1
ATOM 851 C CA . LEU A 1 108 ? -6.145 -1.260 9.556 1.00 95.31 108 LEU A CA 1
ATOM 852 C C . LEU A 1 108 ? -7.122 -0.304 10.242 1.00 95.31 108 LEU A C 1
ATOM 854 O O . LEU A 1 108 ? -7.952 -0.752 11.028 1.00 95.31 108 LEU A O 1
ATOM 858 N N . VAL A 1 109 ? -7.032 0.999 9.965 1.00 94.31 109 VAL A N 1
ATOM 859 C CA . VAL A 1 109 ? -7.873 2.018 10.614 1.00 94.31 109 VAL A CA 1
ATOM 860 C C . VAL A 1 109 ? -9.125 2.322 9.805 1.00 94.31 109 VAL A C 1
ATOM 862 O O . VAL A 1 109 ? -10.211 2.404 10.378 1.00 94.31 109 VAL A O 1
ATOM 865 N N . GLY A 1 110 ? -9.002 2.452 8.487 1.00 93.06 110 GLY A N 1
ATOM 866 C CA . GLY A 1 110 ? -10.105 2.798 7.592 1.00 93.06 110 GLY A CA 1
ATOM 867 C C . GLY A 1 110 ? -11.102 1.672 7.370 1.00 93.06 110 GLY A C 1
ATOM 868 O O . GLY A 1 110 ? -12.269 1.943 7.109 1.00 93.06 110 GLY A O 1
ATOM 869 N N . LEU A 1 111 ? -10.681 0.411 7.499 1.00 92.25 111 LEU A N 1
ATOM 870 C CA . LEU A 1 111 ? -11.590 -0.734 7.399 1.00 92.25 111 LEU A CA 1
ATOM 871 C C . LEU A 1 111 ? -11.896 -1.367 8.754 1.00 92.25 111 LEU A C 1
ATOM 873 O O . LEU A 1 111 ? -12.479 -2.442 8.780 1.00 92.25 111 LEU A O 1
ATOM 877 N N . ARG A 1 112 ? -11.558 -0.740 9.886 1.00 91.44 112 ARG A N 1
ATOM 878 C CA . ARG A 1 112 ? -11.688 -1.378 11.210 1.00 91.44 112 ARG A CA 1
ATOM 879 C C . ARG A 1 112 ? -13.108 -1.827 11.575 1.00 91.44 112 ARG A C 1
ATOM 881 O O . ARG A 1 112 ? -13.252 -2.793 12.313 1.00 91.44 112 ARG A O 1
ATOM 888 N N . GLY A 1 113 ? -14.145 -1.167 11.051 1.00 87.31 113 GLY A N 1
ATOM 889 C CA . GLY A 1 113 ? -15.542 -1.583 11.231 1.00 87.31 113 GLY A CA 1
ATOM 890 C C . GLY A 1 113 ? -15.975 -2.769 10.356 1.00 87.31 113 GLY A C 1
ATOM 891 O O . GLY A 1 113 ? -17.005 -3.383 10.620 1.00 87.31 113 GLY A O 1
ATOM 892 N N . ALA A 1 114 ? -15.201 -3.101 9.321 1.00 86.56 114 ALA A N 1
ATOM 893 C CA . ALA A 1 114 ? -15.521 -4.133 8.332 1.00 86.56 114 ALA A CA 1
ATOM 894 C C . ALA A 1 114 ? -14.487 -5.281 8.285 1.00 86.56 114 ALA A C 1
ATOM 896 O O . ALA A 1 114 ? -14.770 -6.363 7.764 1.00 86.56 114 ALA A O 1
ATOM 897 N N . ALA A 1 115 ? -13.288 -5.047 8.816 1.00 85.56 115 ALA A N 1
ATOM 898 C CA . ALA A 1 115 ? -12.178 -5.980 8.937 1.00 85.56 115 ALA A CA 1
ATOM 899 C C . ALA A 1 115 ? -12.297 -6.840 10.213 1.00 85.56 115 ALA A C 1
ATOM 901 O O . ALA A 1 115 ? -13.099 -6.538 11.100 1.00 85.56 115 ALA A O 1
ATOM 902 N N . PRO A 1 116 ? -11.498 -7.917 10.346 1.00 85.62 116 PRO A N 1
ATOM 903 C CA . PRO A 1 116 ? -11.444 -8.684 11.585 1.00 85.62 116 PRO A CA 1
ATOM 904 C C . PRO A 1 116 ? -11.128 -7.788 12.788 1.00 85.62 116 PRO A C 1
ATOM 906 O O . PRO A 1 116 ? -10.156 -7.039 12.757 1.00 85.62 116 PRO A O 1
ATOM 909 N N . ALA A 1 117 ? -11.880 -7.939 13.884 1.00 86.06 117 ALA A N 1
ATOM 910 C CA . ALA A 1 117 ? -11.688 -7.154 15.112 1.00 86.06 117 ALA A CA 1
ATOM 911 C C . ALA A 1 117 ? -10.263 -7.256 15.695 1.00 86.06 117 ALA A C 1
ATOM 913 O O . ALA A 1 117 ? -9.809 -6.379 16.425 1.00 86.06 117 ALA A O 1
ATOM 914 N N . ARG A 1 118 ? -9.549 -8.345 15.382 1.00 89.44 118 ARG A N 1
ATOM 915 C CA . ARG A 1 118 ? -8.128 -8.535 15.688 1.00 89.44 118 ARG A CA 1
ATOM 916 C C . ARG A 1 118 ? -7.389 -8.929 14.409 1.00 89.44 118 ARG A C 1
ATOM 918 O O . ARG A 1 118 ? -7.270 -10.124 14.129 1.00 89.44 118 ARG A O 1
ATOM 925 N N . PRO A 1 119 ? -6.896 -7.952 13.632 1.00 91.81 119 PRO A N 1
ATOM 926 C CA . PRO A 1 119 ? -6.152 -8.214 12.408 1.00 91.81 119 PRO A CA 1
ATOM 927 C C . PRO A 1 119 ? -4.965 -9.153 12.659 1.00 91.81 119 PRO A C 1
ATOM 929 O O . PRO A 1 119 ? -4.109 -8.894 13.516 1.00 91.81 119 PRO A O 1
ATOM 932 N N . SER A 1 120 ? -4.917 -10.275 11.938 1.00 94.06 120 SER A N 1
ATOM 933 C CA . SER A 1 120 ? -3.781 -11.199 11.973 1.00 94.06 120 SER A CA 1
ATOM 934 C C . SER A 1 120 ? -2.676 -10.724 11.027 1.00 94.06 120 SER A C 1
ATOM 936 O O . SER A 1 120 ? -2.936 -9.967 10.092 1.00 94.06 120 SER A O 1
ATOM 938 N N . LEU A 1 121 ? -1.441 -11.188 11.246 1.00 96.19 121 LEU A N 1
ATOM 939 C CA . LEU A 1 121 ? -0.344 -10.917 10.314 1.00 96.19 121 LEU A CA 1
ATOM 940 C C . LEU A 1 121 ? -0.690 -11.439 8.914 1.00 96.19 121 LEU A C 1
ATOM 942 O O . LEU A 1 121 ? -0.600 -10.693 7.949 1.00 96.19 121 LEU A O 1
ATOM 946 N N . GLY A 1 122 ? -1.184 -12.678 8.821 1.00 95.94 122 GLY A N 1
ATOM 947 C CA . GLY A 1 122 ? -1.596 -13.272 7.548 1.00 95.94 122 GLY A CA 1
ATOM 948 C C . GLY A 1 122 ? -2.650 -12.444 6.810 1.00 95.94 122 GLY A C 1
ATOM 949 O O . GLY A 1 122 ? -2.535 -12.267 5.605 1.00 95.94 122 GLY A O 1
ATOM 950 N N . TRP A 1 123 ? -3.629 -11.869 7.516 1.00 94.19 123 TRP A N 1
ATOM 951 C CA . TRP A 1 123 ? -4.607 -10.980 6.884 1.00 94.19 123 TRP A CA 1
ATOM 952 C C . TRP A 1 123 ? -3.948 -9.748 6.257 1.00 94.19 123 TRP A C 1
ATOM 954 O O . TRP A 1 123 ? -4.191 -9.461 5.088 1.00 94.19 123 TRP A O 1
ATOM 964 N N . VAL A 1 124 ? -3.092 -9.048 7.014 1.00 96.00 124 VAL A N 1
ATOM 965 C CA . VAL A 1 124 ? -2.388 -7.852 6.522 1.00 96.00 124 VAL A CA 1
ATOM 966 C C . VAL A 1 124 ? -1.520 -8.193 5.314 1.00 96.00 124 VAL A C 1
ATOM 968 O O . VAL A 1 124 ? -1.575 -7.484 4.313 1.00 96.00 124 VAL A O 1
ATOM 971 N N . LEU A 1 125 ? -0.774 -9.299 5.373 1.00 96.56 125 LEU A N 1
ATOM 972 C CA . LEU A 1 125 ? 0.081 -9.734 4.269 1.00 96.56 125 LEU A CA 1
ATOM 973 C C . LEU A 1 125 ? -0.731 -10.041 3.007 1.00 96.56 125 LEU A C 1
ATOM 975 O O . LEU A 1 125 ? -0.351 -9.595 1.931 1.00 96.56 125 LEU A O 1
ATOM 979 N N . VAL A 1 126 ? -1.870 -10.733 3.117 1.00 96.50 126 VAL A N 1
ATOM 980 C CA . VAL A 1 126 ? -2.714 -11.036 1.947 1.00 96.50 126 VAL A CA 1
ATOM 981 C C . VAL A 1 126 ? -3.355 -9.767 1.373 1.00 96.50 126 VAL A C 1
ATOM 983 O O . VAL A 1 126 ? -3.411 -9.617 0.155 1.00 96.50 126 VAL A O 1
ATOM 986 N N . VAL A 1 127 ? -3.805 -8.827 2.213 1.00 95.44 127 VAL A N 1
ATOM 987 C CA . VAL A 1 127 ? -4.345 -7.540 1.732 1.00 95.44 127 VAL A CA 1
ATOM 988 C C . VAL A 1 127 ? -3.277 -6.731 1.003 1.00 95.44 127 VAL A C 1
ATOM 990 O O . VAL A 1 127 ? -3.527 -6.235 -0.094 1.00 95.44 127 VAL A O 1
ATOM 993 N N . LEU A 1 128 ? -2.078 -6.627 1.571 1.00 97.00 128 LEU A N 1
ATOM 994 C CA . LEU A 1 128 ? -0.978 -5.904 0.937 1.00 97.00 128 LEU A CA 1
ATOM 995 C C . LEU A 1 128 ? -0.449 -6.617 -0.301 1.00 97.00 128 LEU A C 1
ATOM 997 O O . LEU A 1 128 ? -0.056 -5.944 -1.243 1.00 97.00 128 LEU A O 1
ATOM 1001 N N . LEU A 1 129 ? -0.503 -7.949 -0.345 1.00 97.38 129 LEU A N 1
ATOM 1002 C CA . LEU A 1 129 ? -0.195 -8.704 -1.555 1.00 97.38 129 LEU A CA 1
ATOM 1003 C C . LEU A 1 129 ? -1.196 -8.374 -2.667 1.00 97.38 129 LEU A C 1
ATOM 1005 O O . LEU A 1 129 ? -0.781 -8.119 -3.792 1.00 97.38 129 LEU A O 1
ATOM 1009 N N . ALA A 1 130 ? -2.496 -8.314 -2.352 1.00 96.50 130 ALA A N 1
ATOM 1010 C CA . ALA A 1 130 ? -3.531 -7.938 -3.315 1.00 96.50 130 ALA A CA 1
ATOM 1011 C C . ALA A 1 130 ? -3.314 -6.522 -3.872 1.00 96.50 130 ALA A C 1
ATOM 1013 O O . ALA A 1 130 ? -3.397 -6.314 -5.081 1.00 96.50 130 ALA A O 1
ATOM 1014 N N . ILE A 1 131 ? -3.030 -5.551 -2.998 1.00 96.06 131 ILE A N 1
ATOM 1015 C CA . ILE A 1 131 ? -2.814 -4.153 -3.394 1.00 96.06 131 ILE A CA 1
ATOM 1016 C C . ILE A 1 131 ? -1.496 -4.003 -4.158 1.00 96.06 131 ILE A C 1
ATOM 1018 O O . ILE A 1 131 ? -1.496 -3.421 -5.237 1.00 96.06 131 ILE A O 1
ATOM 1022 N N . GLY A 1 132 ? -0.403 -4.563 -3.633 1.00 96.75 132 GLY A N 1
ATOM 1023 C CA . GLY A 1 132 ? 0.924 -4.499 -4.241 1.00 96.75 132 GLY A CA 1
ATOM 1024 C C . GLY A 1 132 ? 0.929 -5.103 -5.638 1.00 96.75 132 GLY A C 1
ATOM 1025 O O . GLY A 1 132 ? 1.267 -4.422 -6.591 1.00 96.75 132 GLY A O 1
ATOM 1026 N N . THR A 1 133 ? 0.416 -6.324 -5.808 1.00 96.81 133 TH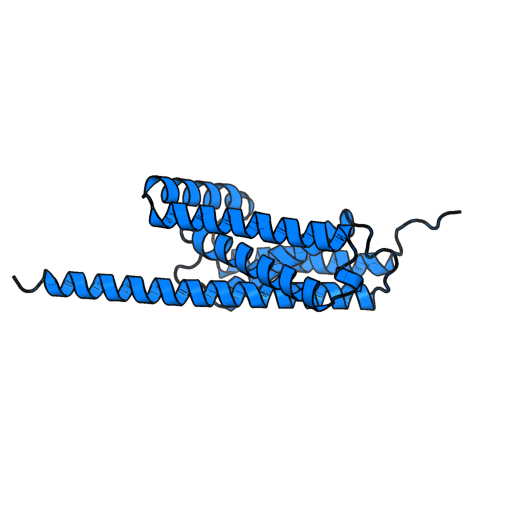R A N 1
ATOM 1027 C CA . THR A 1 133 ? 0.349 -6.944 -7.146 1.00 96.81 133 THR A CA 1
ATOM 1028 C C . THR A 1 133 ? -0.616 -6.241 -8.101 1.00 96.81 133 THR A C 1
ATOM 1030 O O . THR A 1 133 ? -0.399 -6.265 -9.308 1.00 96.81 133 THR A O 1
ATOM 1033 N N . SER A 1 134 ? -1.651 -5.559 -7.598 1.00 95.62 134 SER A N 1
ATOM 1034 C CA . SER A 1 134 ? -2.473 -4.677 -8.441 1.00 95.62 134 SER A CA 1
ATOM 1035 C C . SER A 1 134 ? -1.690 -3.446 -8.910 1.00 95.62 134 SER A C 1
ATOM 1037 O O . SER A 1 134 ? -1.917 -2.967 -10.021 1.00 95.62 134 SER A O 1
ATOM 1039 N N . PHE A 1 135 ? -0.770 -2.940 -8.085 1.00 94.88 135 PHE A N 1
ATOM 1040 C CA . PHE A 1 135 ? 0.127 -1.848 -8.451 1.00 94.88 135 PHE A CA 1
ATOM 1041 C C . PHE A 1 135 ? 1.149 -2.292 -9.505 1.00 94.88 135 PHE A C 1
ATOM 1043 O O . PHE A 1 135 ? 1.293 -1.603 -10.506 1.00 94.88 135 PHE A O 1
ATOM 1050 N N . GLU A 1 136 ? 1.726 -3.489 -9.377 1.00 94.50 136 GLU A N 1
ATOM 1051 C CA . GLU A 1 136 ? 2.600 -4.088 -10.405 1.00 94.50 136 GLU A CA 1
ATOM 1052 C C . GLU A 1 136 ? 1.902 -4.206 -11.764 1.00 94.50 136 GLU A C 1
ATOM 1054 O O . GLU A 1 136 ? 2.477 -3.904 -12.806 1.00 94.50 136 GLU A O 1
ATOM 1059 N N . VAL A 1 137 ? 0.624 -4.606 -11.770 1.00 94.00 137 VAL A N 1
ATOM 1060 C CA . VAL A 1 137 ? -0.184 -4.635 -12.999 1.00 94.00 137 VAL A CA 1
ATOM 1061 C C . VAL A 1 137 ? -0.354 -3.227 -13.569 1.00 94.00 137 VAL A C 1
ATOM 1063 O O . VAL A 1 137 ? -0.263 -3.044 -14.781 1.00 94.00 137 VAL A O 1
ATOM 1066 N N . TYR A 1 138 ? -0.592 -2.223 -12.724 1.00 93.25 138 TYR A N 1
ATOM 1067 C CA . TYR A 1 138 ? -0.633 -0.831 -13.170 1.00 93.25 138 TYR A CA 1
ATOM 1068 C C . TYR A 1 138 ? 0.711 -0.398 -13.776 1.00 93.25 138 TYR A C 1
ATOM 1070 O O . TYR A 1 138 ? 0.723 0.216 -14.841 1.00 93.25 138 TYR A O 1
ATOM 1078 N N . GLU A 1 139 ? 1.840 -0.739 -13.166 1.00 90.44 139 GLU A N 1
ATOM 1079 C CA . GLU A 1 139 ? 3.151 -0.375 -13.704 1.00 90.44 139 GLU A CA 1
ATOM 1080 C C . GLU A 1 139 ? 3.451 -1.071 -15.025 1.00 90.44 139 GLU A C 1
ATOM 1082 O O . GLU A 1 139 ? 3.866 -0.417 -15.983 1.00 90.44 139 GLU A O 1
ATOM 1087 N N . TYR A 1 140 ? 3.133 -2.360 -15.120 1.00 89.81 140 TYR A N 1
ATOM 1088 C CA . TYR A 1 140 ? 3.208 -3.106 -16.367 1.00 89.81 140 TYR A CA 1
ATOM 1089 C C . TYR A 1 140 ? 2.391 -2.437 -17.483 1.00 89.81 140 TYR A C 1
ATOM 1091 O O . TYR A 1 140 ? 2.858 -2.303 -18.607 1.00 89.81 140 TYR A O 1
ATOM 1099 N N . VAL A 1 141 ? 1.167 -1.988 -17.193 1.00 89.50 141 VAL A N 1
ATOM 1100 C CA . VAL A 1 141 ? 0.275 -1.422 -18.221 1.00 89.50 141 VAL A CA 1
ATOM 1101 C C . VAL A 1 141 ? 0.628 0.027 -18.577 1.00 89.50 141 VAL A C 1
ATOM 1103 O O . VAL A 1 141 ? 0.468 0.426 -19.731 1.00 89.50 141 VAL A O 1
ATOM 1106 N N . PHE A 1 142 ? 1.072 0.835 -17.610 1.00 88.12 142 PHE A N 1
ATOM 1107 C CA . PHE A 1 142 ? 1.134 2.296 -17.757 1.00 88.12 142 PHE A CA 1
ATOM 1108 C C . PHE A 1 142 ? 2.535 2.903 -17.644 1.00 88.12 142 PHE A C 1
ATOM 1110 O O . PHE A 1 142 ? 2.690 4.106 -17.879 1.00 88.12 142 PHE A O 1
ATOM 1117 N N . LYS A 1 143 ? 3.559 2.132 -17.268 1.00 87.38 143 LYS A N 1
ATOM 1118 C CA . LYS A 1 143 ? 4.939 2.618 -17.128 1.00 87.38 143 LYS A CA 1
ATOM 1119 C C . LYS A 1 143 ? 5.844 1.970 -18.163 1.00 87.38 143 LYS A C 1
ATOM 1121 O O . LYS A 1 143 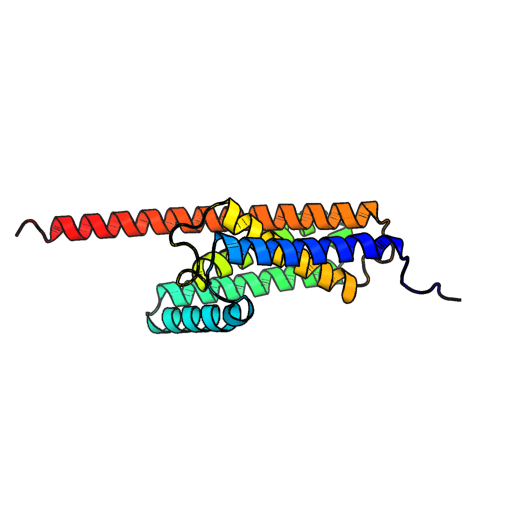? 5.565 0.888 -18.651 1.00 87.38 143 LYS A O 1
ATOM 1126 N N . SER A 1 144 ? 6.933 2.658 -18.497 1.00 86.56 144 SER A N 1
ATOM 1127 C CA . SER A 1 144 ? 7.869 2.233 -19.544 1.00 86.56 144 SER A CA 1
ATOM 1128 C C . SER A 1 144 ? 9.270 1.898 -19.032 1.00 86.56 144 SER A C 1
ATOM 1130 O O . SER A 1 144 ? 10.132 1.532 -19.827 1.00 86.56 144 SER A O 1
ATOM 1132 N N . PHE A 1 145 ? 9.540 2.064 -17.732 1.00 84.69 145 PHE A N 1
ATOM 1133 C CA . PHE A 1 145 ? 10.887 1.880 -17.179 1.00 84.69 145 PHE A CA 1
ATOM 1134 C C . PHE A 1 145 ? 11.374 0.426 -17.291 1.00 84.69 145 PHE A C 1
ATOM 1136 O O . PHE A 1 145 ? 12.566 0.198 -17.472 1.00 84.69 145 PHE A O 1
ATOM 1143 N N . TRP A 1 146 ? 10.454 -0.542 -17.256 1.00 86.31 146 TRP A N 1
ATOM 1144 C CA . TRP A 1 146 ? 10.753 -1.974 -17.314 1.00 86.31 146 TRP A CA 1
ATOM 1145 C C . TRP A 1 146 ? 11.018 -2.487 -18.739 1.00 86.31 146 TRP A C 1
ATOM 1147 O O . TRP A 1 146 ? 11.497 -3.607 -18.901 1.00 86.31 146 TRP A O 1
ATOM 1157 N N . HIS A 1 147 ? 10.757 -1.690 -19.786 1.00 86.12 147 HIS A N 1
ATOM 1158 C CA . HIS A 1 147 ? 10.869 -2.136 -21.185 1.00 86.12 147 HIS A CA 1
ATOM 1159 C C . HIS A 1 147 ? 12.279 -2.611 -21.571 1.00 86.12 147 HIS A C 1
ATOM 1161 O O . HIS A 1 147 ? 12.429 -3.452 -22.453 1.00 86.12 147 HIS A O 1
ATOM 1167 N N . SER A 1 148 ? 13.320 -2.052 -20.952 1.00 87.31 148 SER A N 1
ATOM 1168 C CA . SER A 1 148 ? 14.716 -2.417 -21.224 1.00 87.31 148 SER A CA 1
ATOM 1169 C C . SER A 1 148 ? 15.244 -3.524 -20.310 1.00 87.31 148 SER A C 1
ATOM 1171 O O . SER A 1 148 ? 16.385 -3.960 -20.468 1.00 87.31 148 SER A O 1
ATOM 1173 N N . TRP A 1 149 ? 14.452 -3.968 -19.334 1.00 89.81 149 TRP A N 1
ATOM 1174 C CA . TRP A 1 149 ? 14.878 -4.953 -18.350 1.00 89.81 149 TRP A CA 1
ATOM 1175 C C . TRP A 1 149 ? 14.713 -6.367 -18.882 1.00 89.81 149 TRP A C 1
ATOM 1177 O O . TRP A 1 149 ? 13.830 -6.655 -19.685 1.00 89.81 149 TRP A O 1
ATOM 1187 N N . THR A 1 150 ? 15.528 -7.294 -18.388 1.00 91.38 150 THR A N 1
ATOM 1188 C CA . THR A 1 150 ? 15.239 -8.717 -18.584 1.00 91.38 150 THR A CA 1
ATOM 1189 C C . THR A 1 150 ? 14.056 -9.125 -17.704 1.00 91.38 150 THR A C 1
ATOM 1191 O O . THR A 1 150 ? 13.837 -8.540 -16.640 1.00 91.38 150 THR A O 1
ATOM 1194 N N . VAL A 1 151 ? 13.327 -10.177 -18.090 1.00 90.06 151 VAL A N 1
ATOM 1195 C CA . VAL A 1 151 ? 12.224 -10.727 -17.276 1.00 90.06 151 VAL A CA 1
ATOM 1196 C C . VAL A 1 151 ? 12.677 -11.058 -15.851 1.00 90.06 151 VAL A C 1
ATOM 1198 O O . VAL A 1 151 ? 11.946 -10.812 -14.899 1.00 90.06 151 VAL A O 1
ATOM 1201 N N . SER A 1 152 ? 13.899 -11.577 -15.687 1.00 93.00 152 SER A N 1
ATOM 1202 C CA . SER A 1 152 ? 14.447 -11.902 -14.365 1.00 93.00 152 SER A CA 1
ATOM 1203 C C . SER A 1 152 ? 14.696 -10.666 -13.504 1.00 93.00 152 SER A C 1
ATOM 1205 O O . SER A 1 152 ? 14.537 -10.752 -12.289 1.00 93.00 152 SER A O 1
ATOM 1207 N N . VAL A 1 153 ? 15.128 -9.551 -14.103 1.00 92.12 153 VAL A N 1
ATOM 1208 C CA . VAL A 1 153 ? 15.313 -8.291 -13.374 1.00 92.12 153 VAL A CA 1
ATOM 1209 C C . VAL A 1 153 ? 13.954 -7.766 -12.939 1.00 92.12 153 VAL A C 1
ATOM 1211 O O . VAL A 1 153 ? 13.782 -7.502 -11.756 1.00 92.12 153 VAL A O 1
ATOM 1214 N N . TYR A 1 154 ? 12.978 -7.737 -13.850 1.00 92.50 154 TYR A N 1
ATOM 1215 C CA . TYR A 1 154 ? 11.634 -7.261 -13.535 1.00 92.50 154 TYR A CA 1
ATOM 1216 C C . TYR A 1 154 ? 10.952 -8.105 -12.449 1.00 92.50 154 TYR A C 1
ATOM 1218 O O . TYR A 1 154 ? 10.479 -7.574 -11.456 1.00 92.50 154 TYR A O 1
ATOM 1226 N N . ALA A 1 155 ? 10.997 -9.435 -12.559 1.00 94.31 155 ALA A N 1
ATOM 1227 C CA . ALA A 1 155 ? 10.419 -10.317 -11.546 1.00 94.31 155 ALA A CA 1
ATOM 1228 C C . ALA A 1 155 ? 11.092 -10.176 -10.168 1.00 94.31 155 ALA A C 1
ATOM 1230 O O . ALA A 1 155 ? 10.430 -10.315 -9.138 1.00 94.31 155 ALA A O 1
ATOM 1231 N N . ARG A 1 156 ? 12.410 -9.929 -10.134 1.00 96.00 156 ARG A N 1
ATOM 1232 C CA . ARG A 1 156 ? 13.141 -9.694 -8.882 1.00 96.00 156 ARG A CA 1
ATOM 1233 C C . ARG A 1 156 ? 12.732 -8.370 -8.244 1.00 96.00 156 ARG A C 1
ATOM 1235 O O . ARG A 1 156 ? 12.573 -8.347 -7.030 1.00 96.00 156 ARG A O 1
ATOM 1242 N N . ASP A 1 157 ? 12.596 -7.324 -9.046 1.00 94.38 157 ASP A N 1
ATOM 1243 C CA . ASP A 1 157 ? 12.166 -5.988 -8.625 1.00 94.38 157 ASP A CA 1
ATOM 1244 C C . ASP A 1 157 ? 10.772 -6.047 -7.988 1.00 94.38 157 ASP A C 1
ATOM 1246 O O . ASP A 1 157 ? 10.643 -5.861 -6.781 1.00 94.38 157 ASP A O 1
ATOM 1250 N N . THR A 1 158 ? 9.787 -6.568 -8.730 1.00 95.56 158 THR A N 1
ATOM 1251 C CA . THR A 1 158 ? 8.429 -6.836 -8.236 1.00 95.56 158 THR A CA 1
ATOM 1252 C C . THR A 1 158 ? 8.426 -7.619 -6.916 1.00 95.56 158 THR A C 1
ATOM 1254 O O . THR A 1 158 ? 7.690 -7.304 -5.981 1.00 95.56 158 THR A O 1
ATOM 1257 N N . LEU A 1 159 ? 9.237 -8.677 -6.794 1.00 96.94 159 LEU A N 1
ATOM 1258 C CA . LEU A 1 159 ? 9.295 -9.453 -5.552 1.00 96.94 159 LEU A CA 1
ATOM 1259 C C . LEU A 1 159 ? 9.825 -8.618 -4.378 1.00 96.94 159 LEU A C 1
ATOM 1261 O O . LEU A 1 159 ? 9.298 -8.719 -3.267 1.00 96.94 159 LEU A O 1
ATOM 1265 N N . VAL A 1 160 ? 10.875 -7.831 -4.612 1.00 97.50 160 VAL A N 1
ATOM 1266 C CA . VAL A 1 160 ? 11.461 -6.942 -3.605 1.00 97.50 160 VAL A CA 1
ATOM 1267 C C . VAL A 1 160 ? 10.435 -5.898 -3.172 1.00 97.50 160 VAL A C 1
ATOM 1269 O O . VAL A 1 160 ? 10.225 -5.735 -1.969 1.00 97.50 160 VAL A O 1
ATOM 1272 N N . ASP A 1 161 ? 9.705 -5.305 -4.107 1.00 96.81 161 ASP A N 1
ATOM 1273 C CA . ASP A 1 161 ? 8.672 -4.306 -3.837 1.00 96.81 161 ASP A CA 1
ATOM 1274 C C . ASP A 1 161 ? 7.547 -4.848 -2.969 1.00 96.81 161 ASP A C 1
ATOM 1276 O O . ASP A 1 161 ? 7.136 -4.218 -1.988 1.00 96.81 161 ASP A O 1
ATOM 1280 N N . LEU A 1 162 ? 7.071 -6.059 -3.264 1.00 98.00 162 LEU A N 1
ATOM 1281 C CA . LEU A 1 162 ? 6.061 -6.737 -2.450 1.00 98.00 162 LEU A CA 1
ATOM 1282 C C . LEU A 1 162 ? 6.566 -7.007 -1.027 1.00 98.00 162 LEU A C 1
ATOM 1284 O O . LEU A 1 162 ? 5.837 -6.777 -0.057 1.00 98.00 162 LEU A O 1
ATOM 1288 N N . VAL A 1 163 ? 7.817 -7.451 -0.879 1.00 98.31 163 VAL A N 1
ATOM 1289 C CA . VAL A 1 163 ? 8.437 -7.688 0.435 1.00 98.31 163 VAL A CA 1
ATOM 1290 C C . VAL A 1 163 ? 8.596 -6.382 1.213 1.00 98.31 163 VAL A C 1
ATOM 1292 O O . VAL A 1 163 ? 8.296 -6.333 2.411 1.00 98.31 163 VAL A O 1
ATOM 1295 N N . MET A 1 164 ? 9.019 -5.306 0.553 1.00 98.44 164 MET A N 1
ATOM 1296 C CA . MET A 1 164 ? 9.173 -4.007 1.199 1.00 98.44 164 MET A CA 1
ATOM 1297 C C . MET A 1 164 ? 7.816 -3.433 1.606 1.00 98.44 164 MET A C 1
ATOM 1299 O O . MET A 1 164 ? 7.669 -3.006 2.755 1.00 98.44 164 MET A O 1
ATOM 1303 N N . ASN A 1 165 ? 6.789 -3.553 0.764 1.00 98.12 165 ASN A N 1
ATOM 1304 C CA . ASN A 1 165 ? 5.409 -3.210 1.113 1.00 98.12 165 ASN A CA 1
ATOM 1305 C C . ASN A 1 165 ? 4.920 -3.986 2.351 1.00 98.12 165 ASN A C 1
ATOM 1307 O O . ASN A 1 165 ? 4.325 -3.411 3.269 1.00 98.12 165 ASN A O 1
ATOM 1311 N N . TRP A 1 166 ? 5.209 -5.288 2.435 1.00 98.38 166 TRP A N 1
ATOM 1312 C CA . TRP A 1 166 ? 4.911 -6.079 3.630 1.00 98.38 166 TRP A CA 1
ATOM 1313 C C . TRP A 1 166 ? 5.647 -5.583 4.869 1.00 98.38 166 TRP A C 1
ATOM 1315 O O . TRP A 1 166 ? 5.032 -5.515 5.932 1.00 98.38 166 TRP A O 1
ATOM 1325 N N . SER A 1 167 ? 6.923 -5.209 4.757 1.00 98.31 167 SER A N 1
ATOM 1326 C CA . SER A 1 167 ? 7.706 -4.722 5.900 1.00 98.31 167 SER A CA 1
ATOM 1327 C C . SER A 1 167 ? 7.069 -3.486 6.551 1.00 98.31 167 SER A C 1
ATOM 1329 O O . SER A 1 167 ? 6.867 -3.454 7.768 1.00 98.31 167 SER A O 1
ATOM 1331 N N . GLY A 1 168 ? 6.645 -2.514 5.738 1.00 98.25 168 GLY A N 1
ATOM 1332 C CA . GLY A 1 168 ? 5.926 -1.336 6.213 1.00 98.25 168 GLY A CA 1
ATOM 1333 C C . GLY A 1 168 ? 4.556 -1.685 6.783 1.00 98.25 168 GLY A C 1
ATOM 1334 O O . GLY A 1 168 ? 4.157 -1.194 7.839 1.00 98.25 168 GLY A O 1
ATOM 1335 N N . GLY A 1 169 ? 3.847 -2.602 6.130 1.00 98.12 169 GLY A N 1
ATOM 1336 C CA . GLY A 1 169 ? 2.568 -3.114 6.608 1.00 98.12 169 GLY A CA 1
ATOM 1337 C C . GLY A 1 169 ? 2.631 -3.774 7.982 1.00 98.12 169 GLY A C 1
ATOM 1338 O O . GLY A 1 169 ? 1.766 -3.549 8.832 1.00 98.12 169 GLY A O 1
ATOM 1339 N N . VAL A 1 170 ? 3.672 -4.574 8.215 1.00 98.25 170 VAL A N 1
ATOM 1340 C CA . VAL A 1 170 ? 3.962 -5.209 9.506 1.00 98.25 170 VAL A CA 1
ATOM 1341 C C . VAL A 1 170 ? 4.189 -4.142 10.568 1.00 98.25 170 VAL A C 1
ATOM 1343 O O . VAL A 1 170 ? 3.610 -4.243 11.649 1.00 98.25 170 VAL A O 1
ATOM 1346 N N . LEU A 1 171 ? 4.963 -3.098 10.261 1.00 97.81 171 LEU A N 1
ATOM 1347 C CA . LEU A 1 171 ? 5.163 -1.976 11.177 1.00 97.81 171 LEU A CA 1
ATOM 1348 C C . LEU A 1 171 ? 3.825 -1.320 11.553 1.00 97.81 171 LEU A C 1
ATOM 1350 O O . LEU A 1 171 ? 3.541 -1.136 12.737 1.00 97.81 171 LEU A O 1
ATOM 1354 N N . SER A 1 172 ? 2.959 -1.055 10.575 1.00 97.62 172 SER A N 1
ATOM 1355 C CA . SER A 1 172 ? 1.618 -0.512 10.829 1.00 97.62 172 SER A CA 1
ATOM 1356 C C . SER A 1 172 ? 0.758 -1.440 11.685 1.00 97.62 172 SER A C 1
ATOM 1358 O O . SER A 1 172 ? 0.077 -0.971 12.597 1.00 97.62 172 SER A O 1
ATOM 1360 N N . LEU A 1 173 ? 0.827 -2.757 11.469 1.00 97.31 173 LEU A N 1
ATOM 1361 C CA . LEU A 1 173 ? 0.136 -3.740 12.307 1.00 97.31 173 LEU A CA 1
ATOM 1362 C C . LEU A 1 173 ? 0.642 -3.727 13.753 1.00 97.31 173 LEU A C 1
ATOM 1364 O O . LEU A 1 173 ? -0.164 -3.796 14.684 1.00 97.31 173 LEU A O 1
ATOM 1368 N N . LEU A 1 174 ? 1.957 -3.641 13.957 1.00 96.75 174 LEU A N 1
ATOM 1369 C CA . LEU A 1 174 ? 2.552 -3.565 15.291 1.00 96.75 174 LEU A CA 1
ATOM 1370 C C . LEU A 1 174 ? 2.095 -2.295 16.015 1.00 96.75 174 LEU A C 1
ATOM 1372 O O . LEU A 1 174 ? 1.584 -2.387 17.131 1.00 96.75 174 LEU A O 1
ATOM 1376 N N . CYS A 1 175 ? 2.178 -1.138 15.356 1.00 94.88 175 CYS A N 1
ATOM 1377 C CA . CYS A 1 175 ? 1.685 0.138 15.879 1.00 94.88 175 CYS A CA 1
ATOM 1378 C C . CYS A 1 175 ? 0.183 0.102 16.199 1.00 94.88 175 CYS A C 1
ATOM 1380 O O . CYS A 1 175 ? -0.257 0.608 17.231 1.00 94.88 175 CYS A O 1
ATOM 1382 N N . TYR A 1 176 ? -0.618 -0.525 15.337 1.00 93.88 176 TYR A N 1
ATOM 1383 C CA . TYR A 1 176 ? -2.056 -0.676 15.548 1.00 93.88 176 TYR A CA 1
ATOM 1384 C C . TYR A 1 176 ? -2.365 -1.531 16.783 1.00 93.88 176 TYR A C 1
ATOM 1386 O O . TYR A 1 176 ? -3.211 -1.174 17.609 1.00 93.88 176 TYR A O 1
ATOM 1394 N N . ARG A 1 177 ? -1.654 -2.652 16.952 1.00 93.38 177 ARG A N 1
ATOM 1395 C CA . ARG A 1 177 ? -1.836 -3.566 18.088 1.00 93.38 177 ARG A CA 1
ATOM 1396 C C . ARG A 1 177 ? -1.414 -2.944 19.412 1.00 93.38 177 ARG A C 1
ATOM 1398 O O . ARG A 1 177 ? -2.143 -3.096 20.388 1.00 93.38 177 ARG A O 1
ATOM 1405 N N . THR A 1 178 ? -0.285 -2.238 19.456 1.00 90.69 178 THR A N 1
ATOM 1406 C CA . THR A 1 178 ? 0.181 -1.578 20.688 1.00 90.69 178 THR A CA 1
ATOM 1407 C C . THR A 1 178 ? -0.802 -0.504 21.141 1.00 90.69 178 THR A C 1
ATOM 1409 O O . THR A 1 178 ? -1.186 -0.482 22.308 1.00 90.69 178 THR A O 1
ATOM 1412 N N . ARG A 1 179 ? -1.308 0.322 20.217 1.00 86.44 179 ARG A N 1
ATOM 1413 C CA . ARG A 1 179 ? -2.337 1.331 20.519 1.00 86.44 179 ARG A CA 1
ATOM 1414 C C . ARG A 1 179 ? -3.650 0.711 20.996 1.00 86.44 179 ARG A C 1
ATOM 1416 O O . ARG A 1 179 ? -4.225 1.195 21.966 1.00 86.44 179 ARG A O 1
ATOM 1423 N N . SER A 1 180 ? -4.084 -0.375 20.358 1.00 82.88 180 SER A N 1
ATOM 1424 C CA . SER A 1 180 ? -5.307 -1.093 20.744 1.00 82.88 180 SER A CA 1
ATOM 1425 C C . SER A 1 180 ? -5.188 -1.760 22.120 1.00 82.88 180 SER A C 1
ATOM 1427 O O . SER A 1 180 ? -6.159 -1.820 22.868 1.00 82.88 180 SER A O 1
ATOM 1429 N N . ALA A 1 181 ? -4.004 -2.262 22.483 1.00 78.19 181 ALA A N 1
ATOM 1430 C CA . ALA A 1 181 ? -3.765 -2.840 23.804 1.00 78.19 181 ALA A CA 1
ATOM 1431 C C . ALA A 1 181 ? -3.824 -1.770 24.908 1.00 78.19 181 ALA A C 1
ATOM 1433 O O . ALA A 1 181 ? -4.512 -1.962 25.909 1.00 78.19 181 ALA A O 1
ATOM 1434 N N . VAL A 1 182 ? -3.178 -0.619 24.683 1.00 78.31 182 VAL A N 1
ATOM 1435 C CA . VAL A 1 182 ? -3.187 0.519 25.618 1.00 78.31 182 VAL A CA 1
ATOM 1436 C C . VAL A 1 182 ? -4.607 1.048 25.851 1.00 78.31 182 VAL A C 1
ATOM 1438 O O . VAL A 1 182 ? -4.979 1.329 26.989 1.00 78.31 182 VAL A O 1
ATOM 1441 N N . SER A 1 183 ? -5.435 1.147 24.804 1.00 76.75 183 SER A N 1
ATOM 1442 C CA . SER A 1 183 ? -6.815 1.629 24.958 1.00 76.75 183 SER A CA 1
ATOM 1443 C C . SER A 1 183 ? -7.690 0.676 25.778 1.00 76.75 183 SER A C 1
ATOM 1445 O O . SER A 1 183 ? -8.532 1.123 26.556 1.00 76.75 183 SER A O 1
ATOM 1447 N N . VAL A 1 184 ? -7.497 -0.640 25.625 1.00 76.19 184 VAL A N 1
ATOM 1448 C CA . VAL A 1 184 ? -8.236 -1.647 26.403 1.00 76.19 184 VAL A CA 1
ATOM 1449 C C . VAL A 1 184 ? -7.880 -1.554 27.884 1.00 76.19 184 VAL A C 1
ATOM 1451 O O . VAL A 1 184 ? -8.785 -1.597 28.717 1.00 76.19 184 VAL A O 1
ATOM 1454 N N . ASP A 1 185 ? -6.600 -1.395 28.215 1.00 73.25 185 ASP A N 1
ATOM 1455 C CA . ASP A 1 185 ? -6.142 -1.344 29.605 1.00 73.25 185 ASP A CA 1
ATOM 1456 C C . ASP A 1 185 ? -6.670 -0.102 30.340 1.00 73.25 185 ASP A C 1
ATOM 1458 O O . ASP A 1 185 ? -7.297 -0.210 31.396 1.00 73.25 185 ASP A O 1
ATOM 1462 N N . SER A 1 186 ? -6.581 1.067 29.695 1.00 72.31 186 SER A N 1
ATOM 1463 C CA . SER A 1 186 ? -7.151 2.318 30.216 1.00 72.31 186 SER A CA 1
ATOM 1464 C C . SER A 1 186 ? -8.658 2.202 30.495 1.00 72.31 186 SER A C 1
ATOM 1466 O O . SER A 1 186 ? -9.137 2.642 31.540 1.00 72.31 186 SER A O 1
ATOM 1468 N N . SER A 1 187 ? -9.414 1.530 29.617 1.00 74.81 187 SER A N 1
ATOM 1469 C CA . SER A 1 187 ? -10.860 1.336 29.804 1.00 74.81 187 SER A CA 1
ATOM 1470 C C . SER A 1 187 ? -11.228 0.411 30.974 1.00 74.81 187 SER A C 1
ATOM 1472 O O . SER A 1 187 ? -12.320 0.537 31.535 1.00 74.81 187 SER A O 1
ATOM 1474 N N . LYS A 1 188 ? -10.345 -0.528 31.344 1.00 74.38 188 LYS A N 1
ATOM 1475 C CA . LYS A 1 188 ? -10.539 -1.413 32.503 1.00 74.38 188 LYS A CA 1
ATOM 1476 C C . LYS A 1 188 ? -10.253 -0.682 33.808 1.00 74.38 188 LYS A C 1
ATOM 1478 O O . LYS A 1 188 ? -11.017 -0.831 34.756 1.00 74.38 188 LYS A O 1
ATOM 1483 N N . GLN A 1 189 ? -9.205 0.141 33.834 1.00 70.69 189 GLN A N 1
ATOM 1484 C CA . GLN A 1 189 ? -8.837 0.932 35.007 1.00 70.69 189 GLN A CA 1
ATOM 1485 C C . GLN A 1 189 ? -9.945 1.920 35.408 1.00 70.69 189 GLN A C 1
ATOM 1487 O O . GLN A 1 189 ? -10.278 2.014 36.585 1.00 70.69 189 GLN A O 1
ATOM 1492 N N . VAL A 1 190 ? -10.577 2.590 34.436 1.00 75.88 190 VAL A N 1
ATOM 1493 C CA . VAL A 1 190 ? -11.710 3.507 34.688 1.00 75.88 190 VAL A CA 1
ATOM 1494 C C . VAL A 1 190 ? -12.940 2.779 35.244 1.00 75.88 190 VAL A C 1
ATOM 1496 O O . VAL A 1 190 ? -13.647 3.323 36.083 1.00 75.88 190 VAL A O 1
ATOM 1499 N N . ARG A 1 191 ? -13.210 1.540 34.811 1.00 73.25 191 ARG A N 1
ATOM 1500 C CA . ARG A 1 191 ? -14.339 0.763 35.353 1.00 73.25 191 ARG A CA 1
ATOM 1501 C C . ARG A 1 191 ? -14.116 0.315 36.791 1.00 73.25 191 ARG A C 1
ATOM 1503 O O . ARG A 1 191 ? -15.078 0.292 37.546 1.00 73.25 191 ARG A O 1
ATOM 1510 N N . HIS A 1 192 ? -12.883 -0.023 37.164 1.00 68.31 192 HIS A N 1
ATOM 1511 C CA . HIS A 1 192 ? -12.570 -0.365 38.551 1.00 68.31 192 HIS A CA 1
ATOM 1512 C C . HIS A 1 192 ? -12.721 0.837 39.490 1.00 68.31 192 HIS A C 1
ATOM 1514 O O . HIS A 1 192 ? -13.224 0.666 40.587 1.00 68.31 192 HIS A O 1
ATOM 1520 N N . SER A 1 193 ? -12.386 2.056 39.055 1.0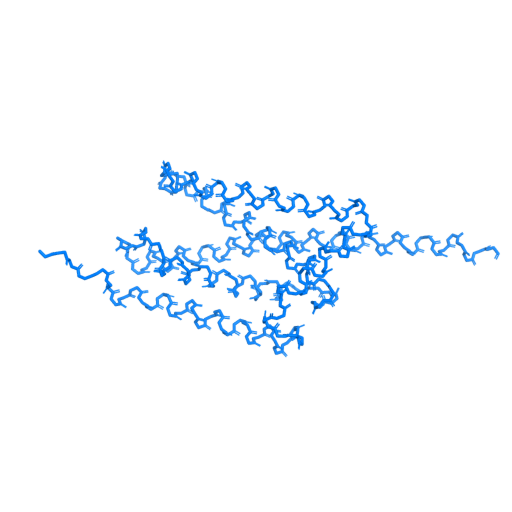0 69.50 193 SER A N 1
ATOM 1521 C CA . SER A 1 193 ? -12.520 3.243 39.911 1.00 69.50 193 SER A CA 1
ATOM 1522 C C . SER A 1 193 ? -13.952 3.760 40.099 1.00 69.50 193 SER A C 1
ATOM 1524 O O . SER A 1 193 ? -14.142 4.672 40.888 1.00 69.50 193 SER A O 1
ATOM 1526 N N . HIS A 1 194 ? -14.938 3.239 39.361 1.00 65.88 194 HIS A N 1
ATOM 1527 C CA . HIS A 1 194 ? -16.357 3.630 39.467 1.00 65.88 194 HIS A CA 1
ATOM 1528 C C . HIS A 1 194 ? -17.251 2.502 40.017 1.00 65.88 194 HIS A C 1
ATOM 1530 O O . HIS A 1 194 ? -18.465 2.666 40.081 1.00 65.88 194 HIS A O 1
ATOM 1536 N N . GLY A 1 195 ? -16.679 1.335 40.334 1.00 56.69 195 GLY A N 1
ATOM 1537 C CA . GLY A 1 195 ? -17.414 0.165 40.827 1.00 56.69 195 GLY A CA 1
ATOM 1538 C C . GLY A 1 195 ? -17.321 -0.064 42.338 1.00 56.69 195 GLY A C 1
ATOM 1539 O O . GLY A 1 195 ? -17.928 -1.019 42.812 1.00 56.69 195 GLY A O 1
ATOM 1540 N N . ASP A 1 196 ? -16.577 0.782 43.056 1.00 53.81 196 ASP A N 1
ATOM 1541 C CA . ASP A 1 196 ? -16.284 0.639 44.490 1.00 53.81 196 ASP A CA 1
ATOM 1542 C C . ASP A 1 196 ? -17.009 1.686 45.376 1.00 53.81 196 ASP A C 1
ATOM 1544 O O . ASP A 1 196 ? -16.670 1.811 46.553 1.00 53.81 196 ASP A O 1
ATOM 1548 N N . ASP A 1 197 ? -18.014 2.395 44.839 1.00 47.22 197 ASP A N 1
ATOM 1549 C CA . ASP A 1 197 ? -18.860 3.360 45.575 1.00 47.22 197 ASP A CA 1
ATOM 1550 C C . ASP A 1 197 ? -20.267 2.808 45.883 1.00 47.22 197 ASP A C 1
ATOM 1552 O O . ASP A 1 197 ? -20.945 2.320 44.944 1.00 47.22 197 ASP A O 1
#

Secondary structure (DSSP, 8-state):
-PPPS--HHHHHHHHHHHHHHHHHHHHHHHHT--S-GGGHHHHHHHHHHHHHHH-HHHHHHHHHHHHHHHHHHHHHHHHHHHTHHHH-HHHHHHHHHHHHHHHHHHHHHHTTTTS-SS--HHHHHHHHHHHHHHHHHHHHHH--GGGGS-HHHHHHHHHHHHHHHHHHHHHHHHHHHHHHHHHHHHHHHHHHTTS--

Sequence (197 aa):
MVPPPYDTSHLHVGLWCFLIAVGSIFIIRRYFVRFSVLQVPRQLGSQVLADVQDGRPWSLYWWGLLTWGGLVSALHFIGLGSGLYAQFPWWDLMTHSMSGAGVGGIVLVGLRGAAPARPSLGWVLVVLLAIGTSFEVYEYVFKSFWHSWTVSVYARDTLVDLVMNWSGGVLSLLCYRTRSAVSVDSSKQVRHSHGDD

Foldseek 3Di:
DPPDLDPVLLVVLLVVLVVLLVVLLVCCCVPKFVDHPVCLVVLLVVLLVVQVVVDDPSVVVVVVLVVLVVVLVVLVVCCVVVVVVVVPVVSLLVSLLSQLLSVLLSCCRSCCVGTPVQDDLVSLLSVLSNVLSVVLNVCVVPPDPCSPPDSVVSNVSSVSSSVSSSNSNVVNSVVSVVVVVVVVVVVVVVVVVVPPD

pLDDT: mean 89.22, std 11.59, range [37.94, 98.56]